Protein 3L39 (pdb70)

Organism: Bacteroides thetaiotaomicron (strain ATCC 29148 / DSM 2079 / JCM 5827 / CCUG 10774 / NCTC 10582 / VPI-5482 / E50) (NCBI:txid226186)

B-factor: mean 14.48, std 9.42, range [3.05, 63.46]

Foldseek 3Di:
DDDDDDDDPLLVLLLVLLVLQLVLLVLLLVLLVDQDLVSLVVSLVVLVVSLVVLVVSLVVSVVCLVVDPDDPADSVLSNLLSVLSSVLSVLSSVLSVLCNVLRAGRDDVLLSVLSVLSNVLSVLSSVLSVCSVPCLVPVVSLLVSLVVLVVSLVVNVVSLVVVLVVLVVPPPPVSNSVSVNVSSVSSSVSSVSSSVSSVSSNVSSVVSD

Radius of gyration: 18.67 Å; Cα contacts (8 Å, |Δi|>4): 256; chains: 1; bounding box: 37×22×71 Å

Sequence (209 aa):
SKFTPKEPKFFPLLKQLSDVLLSASSSVLLVESMEEHDLPTEERADYYKQIKDMEREGDRLTHLIFDEELSTTFIITPFDREDIHDLASSCCMMDDVIDGINSSSAKRIVIYNPRPIISEESGKELSRLIHEEAINIGKAMDELEETFRKNPKPLRRDYCTQLHDIENQQADDDVYELLFITKKLFEEEKDCCIELIKIKEIMHELEKTTDAAEEHHVGKKILKNLIVKYS

Solvent-accessible surface area: 10529 Å² total; per-residue (Å²): 176,98,177,116,110,82,92,34,86,6,32,60,19,0,66,80,0,1,74,14,0,22,42,0,0,61,25,0,42,75,8,3,107,71,59,120,73,102,66,7,46,78,38,54,76,68,0,95,92,32,24,57,62,0,55,132,2,3,90,62,0,38,88,54,8,97,114,21,193,137,30,51,5,45,99,58,7,0,73,60,0,0,35,12,0,11,71,1,0,52,6,0,14,22,0,4,94,50,7,45,108,68,70,5,136,89,9,50,111,27,0,52,41,0,1,97,12,1,52,65,0,0,70,14,0,8,100,0,10,88,29,2,136,72,4,121,95,79,42,113,43,0,110,59,53,7,75,69,0,92,70,6,18,80,91,0,44,78,24,33,87,106,36,33,73,89,17,111,104,117,40,172,73,76,125,19,16,80,51,12,73,46,0,0,71,12,0,25,99,1,0,75,24,0,18,90,0,1,100,13,0,112,66,0,26,90,119,81,136

InterPro domains:
  IPR018445 Putative phosphate transport regulator [PF01865] (11-212)
  IPR038078 PhoU-like domain superfamily [G3DSA:1.20.58.220] (16-215)
  IPR052912 UPF0111 domain-containing protein [PTHR37298] (7-215)

Structure (mmCIF, N/CA/C/O backbone):
data_3L39
#
_entry.id   3L39
#
_cell.length_a   79.587
_cell.length_b   79.587
_cell.length_c   237.385
_cell.angle_alpha   90.000
_cell.angle_beta   90.000
_cell.angle_gamma   120.000
#
_symmetry.space_group_name_H-M   'H 3 2'
#
loop_
_entity.id
_entity.type
_entity.pdbx_description
1 polymer 'Putative PhoU-like phosphate regulatory protein'
2 non-polymer 'PHOSPHATE ION'
3 water water
#
loop_
_atom_site.group_PDB
_atom_site.id
_atom_site.type_symbol
_atom_site.label_atom_id
_atom_site.label_alt_id
_atom_site.label_comp_id
_atom_site.label_asym_id
_atom_site.label_entity_id
_atom_site.label_seq_id
_atom_site.pdbx_PDB_ins_code
_atom_site.Cartn_x
_atom_site.Cartn_y
_atom_site.Cartn_z
_atom_site.occupancy
_atom_site.B_iso_or_equiv
_atom_site.auth_seq_id
_atom_site.auth_comp_id
_atom_site.auth_asym_id
_atom_site.auth_atom_id
_atom_site.pdbx_PDB_model_num
ATOM 1 N N . SER A 1 19 ? -16.822 20.424 -14.146 1.00 46.86 7 SER A N 1
ATOM 2 C CA . SER A 1 19 ? -16.140 19.829 -12.954 1.00 46.88 7 SER A CA 1
ATOM 3 C C . SER A 1 19 ? -14.621 19.992 -13.072 1.00 46.61 7 SER A C 1
ATOM 4 O O . SER A 1 19 ? -14.045 19.732 -14.139 1.00 46.64 7 SER A O 1
ATOM 7 N N . LYS A 1 20 ? -13.989 20.415 -11.970 1.00 46.10 8 LYS A N 1
ATOM 8 C CA . LYS A 1 20 ? -12.545 20.711 -11.929 1.00 45.68 8 LYS A CA 1
ATOM 9 C C . LYS A 1 20 ? -11.831 20.099 -10.712 1.00 45.16 8 LYS A C 1
ATOM 10 O O . LYS A 1 20 ? -12.463 19.515 -9.831 1.00 44.79 8 LYS A O 1
ATOM 12 N N . PHE A 1 21 ? -10.506 20.230 -10.675 1.00 44.79 9 PHE A N 1
ATOM 13 C CA . PHE A 1 21 ? -9.719 19.684 -9.571 1.00 44.39 9 PHE A CA 1
ATOM 14 C C . PHE A 1 21 ? -9.621 20.698 -8.446 1.00 44.64 9 PHE A C 1
ATOM 15 O O . PHE A 1 21 ? -9.194 21.842 -8.658 1.00 44.53 9 PHE A O 1
ATOM 23 N N . THR A 1 22 ? -10.009 20.260 -7.252 1.00 44.83 10 THR A N 1
ATOM 24 C CA . THR A 1 22 ? -9.917 21.092 -6.065 1.00 45.31 10 THR A CA 1
ATOM 25 C C . THR A 1 22 ? -8.936 20.420 -5.075 1.00 45.18 10 THR A C 1
ATOM 26 O O . THR A 1 22 ? -9.195 19.317 -4.587 1.00 45.26 10 THR A O 1
ATOM 30 N N . PRO A 1 23 ? -7.785 21.063 -4.811 1.00 45.19 11 PRO A N 1
ATOM 31 C CA . PRO A 1 23 ? -6.813 20.456 -3.879 1.00 45.31 11 PRO A CA 1
ATOM 32 C C . PRO A 1 23 ? -7.312 20.321 -2.429 1.00 45.31 11 PRO A C 1
ATOM 33 O O . PRO A 1 23 ? -8.104 21.146 -1.959 1.00 45.75 11 PRO A O 1
ATOM 37 N N . LYS A 1 24 ? -6.863 19.271 -1.745 1.00 45.13 12 LYS A N 1
ATOM 38 C CA . LYS A 1 24 ? -7.148 19.083 -0.319 1.00 44.96 12 LYS A CA 1
ATOM 39 C C . LYS A 1 24 ? -6.017 19.789 0.447 1.00 44.54 12 LYS A C 1
ATOM 40 O O . LYS A 1 24 ? -4.834 19.613 0.121 1.00 44.18 12 LYS A O 1
ATOM 42 N N . GLU A 1 25 ? -6.369 20.598 1.443 1.00 43.81 13 GLU A N 1
ATOM 43 C CA . GLU A 1 25 ? -5.354 21.291 2.245 1.00 42.99 13 GLU A CA 1
ATOM 44 C C . GLU A 1 25 ? -5.222 20.625 3.617 1.00 41.89 13 GLU A C 1
ATOM 45 O O . GLU A 1 25 ? -5.697 21.189 4.620 1.00 42.03 13 GLU A O 1
ATOM 47 N N . PRO A 1 26 ? -4.633 19.397 3.669 1.00 40.17 14 PRO A N 1
ATOM 48 C CA . PRO A 1 26 ? -4.398 18.834 4.992 1.00 38.69 14 PRO A CA 1
ATOM 49 C C . PRO A 1 26 ? -3.080 19.466 5.439 1.00 36.44 14 PRO A C 1
ATOM 50 O O . PRO A 1 26 ? -2.032 19.319 4.791 1.00 36.85 14 PRO A O 1
ATOM 54 N N . LYS A 1 27 ? -3.179 20.227 6.505 1.00 33.22 15 LYS A N 1
ATOM 55 C CA . LYS A 1 27 ? -2.061 20.915 7.057 1.00 30.84 15 LYS A CA 1
ATOM 56 C C . LYS A 1 27 ? -1.507 20.012 8.173 1.00 27.09 15 LYS A C 1
ATOM 57 O O . LYS A 1 27 ? -1.752 20.270 9.345 1.00 26.25 15 LYS A O 1
ATOM 61 N N . PHE A 1 28 ? -0.779 18.954 7.812 1.00 22.99 16 PHE A N 1
ATOM 62 C CA . PHE A 1 28 ? -0.222 18.056 8.832 1.00 20.15 16 PHE A CA 1
ATOM 63 C C . PHE A 1 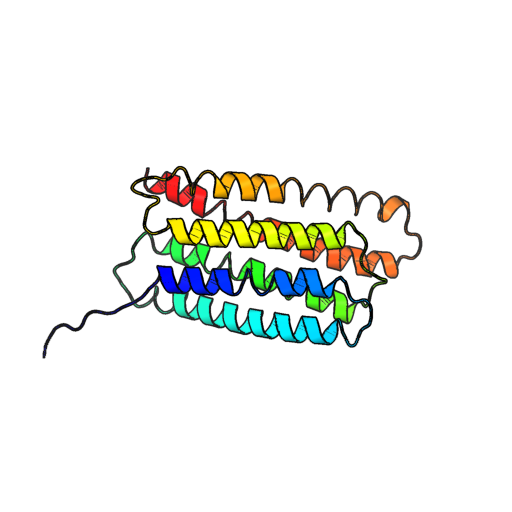28 ? 0.714 18.800 9.782 1.00 18.68 16 PHE A C 1
ATOM 64 O O . PHE A 1 28 ? 0.616 18.609 10.992 1.00 17.04 16 PHE A O 1
ATOM 72 N N . PHE A 1 29 ? 1.563 19.685 9.254 1.00 17.86 17 PHE A N 1
ATOM 73 C CA . PHE A 1 29 ? 2.500 20.438 10.104 1.00 17.85 17 PHE A CA 1
ATOM 74 C C . PHE A 1 29 ? 1.833 21.424 11.065 1.00 16.73 17 PHE A C 1
ATOM 75 O O . PHE A 1 29 ? 2.181 21.454 12.249 1.00 15.19 17 PHE A O 1
ATOM 83 N N . PRO A 1 30 ? 0.881 22.230 10.565 1.00 15.84 18 PRO A N 1
ATOM 84 C CA . PRO A 1 30 ? 0.165 23.073 11.484 1.00 15.30 18 PRO A CA 1
ATOM 85 C C . PRO A 1 30 ? -0.584 22.277 12.560 1.00 13.75 18 PRO A C 1
ATOM 86 O O . PRO A 1 30 ? -0.642 22.722 13.696 1.00 13.18 18 PRO A O 1
ATOM 90 N N . LEU A 1 31 ? -1.184 21.146 12.202 1.00 12.68 19 LEU A N 1
ATOM 91 C CA . LEU A 1 31 ? -1.923 20.348 13.202 1.00 12.07 19 LEU A CA 1
ATOM 92 C C . LEU A 1 31 ? -0.963 19.786 14.264 1.00 10.97 19 LEU A C 1
ATOM 93 O O . LEU A 1 31 ? -1.283 19.798 15.458 1.00 10.41 19 LEU A O 1
ATOM 98 N N . LEU A 1 32 ? 0.199 19.303 13.830 1.00 10.04 20 LEU A N 1
ATOM 99 C CA . LEU A 1 32 ? 1.220 18.804 14.774 1.00 9.72 20 LEU A CA 1
ATOM 100 C C . LEU A 1 32 ? 1.724 19.943 15.659 1.00 9.21 20 LEU A C 1
ATOM 101 O O . LEU A 1 32 ? 1.946 19.763 16.870 1.00 8.14 20 LEU A O 1
ATOM 106 N N . LYS A 1 33 ? 1.863 21.137 15.082 1.00 9.18 21 LYS A N 1
ATOM 107 C CA . LYS A 1 33 ? 2.272 22.286 15.873 1.00 9.93 21 LYS A CA 1
ATOM 108 C C . LYS A 1 33 ? 1.181 22.679 16.893 1.00 9.51 21 LYS A C 1
ATOM 109 O O . LYS A 1 33 ? 1.479 22.950 18.061 1.00 8.05 21 LYS A O 1
ATOM 115 N N . GLN A 1 34 ? -0.078 22.659 16.473 1.00 9.79 22 GLN A N 1
ATOM 116 C CA . GLN A 1 34 ? -1.154 22.979 17.408 1.00 11.06 22 GLN A CA 1
ATOM 117 C C . GLN A 1 34 ? -1.229 21.947 18.541 1.00 8.68 22 GLN A C 1
ATOM 118 O O . GLN A 1 34 ? -1.413 22.298 19.680 1.00 8.28 22 GLN A O 1
ATOM 124 N N . LEU A 1 35 ? -1.073 20.683 18.208 1.00 7.21 23 LEU A N 1
ATOM 125 C CA . LEU A 1 35 ? -1.042 19.615 19.216 1.00 6.89 23 LEU A CA 1
ATOM 126 C C . LEU A 1 35 ? 0.114 19.861 20.216 1.00 7.26 23 LEU A C 1
ATOM 127 O O . LEU A 1 35 ? -0.069 19.753 21.426 1.00 6.54 23 LEU A O 1
ATOM 132 N N . SER A 1 36 ? 1.301 20.198 19.700 1.00 7.97 24 SER A N 1
ATOM 133 C CA . SER A 1 36 ? 2.448 20.558 20.555 1.00 8.87 24 SER A CA 1
ATOM 134 C C . SER A 1 36 ? 2.105 21.753 21.456 1.00 9.17 24 SER A C 1
ATOM 135 O O . SER A 1 36 ? 2.453 21.768 22.644 1.00 9.08 24 SER A O 1
ATOM 138 N N . ASP A 1 37 ? 1.387 22.742 20.921 1.00 9.74 25 ASP A N 1
ATOM 139 C CA . ASP A 1 37 ? 0.984 23.914 21.718 1.00 10.15 25 ASP A CA 1
ATOM 140 C C . ASP A 1 37 ? 0.087 23.517 22.902 1.00 9.64 25 ASP A C 1
ATOM 141 O O . ASP A 1 37 ? 0.206 24.084 23.997 1.00 8.98 25 ASP A O 1
ATOM 146 N N . VAL A 1 38 ? -0.827 22.569 22.657 1.00 8.75 26 VAL A N 1
ATOM 147 C CA . VAL A 1 38 ? -1.719 22.058 23.696 1.00 9.26 26 VAL A CA 1
ATOM 148 C C . VAL A 1 38 ? -0.867 21.359 24.773 1.00 8.21 26 VAL A C 1
ATOM 149 O O . VAL A 1 38 ? -1.033 21.589 25.951 1.00 8.76 26 VAL A O 1
ATOM 153 N N . LEU A 1 39 ? 0.057 20.521 24.341 1.00 7.59 27 LEU A N 1
ATOM 154 C CA A LEU A 1 39 ? 0.972 19.834 25.253 0.50 7.48 27 LEU A CA 1
ATOM 155 C CA B LEU A 1 39 ? 0.949 19.824 25.252 0.50 7.53 27 LEU A CA 1
ATOM 156 C C . LEU A 1 39 ? 1.709 20.825 26.141 1.00 7.39 27 LEU A C 1
ATOM 157 O O . LEU A 1 39 ? 1.777 20.654 27.375 1.00 8.08 27 LEU A O 1
ATOM 166 N N . SER A 1 40 ? 2.280 21.860 25.532 1.00 7.33 28 SER A N 1
ATOM 167 C CA . SER A 1 40 ? 3.015 22.872 26.279 1.00 7.02 28 SER A CA 1
ATOM 168 C C . SER A 1 40 ? 2.097 23.610 27.249 1.00 7.54 28 SER A C 1
ATOM 169 O O . SER A 1 40 ? 2.455 23.835 28.395 1.00 7.02 28 SER A O 1
ATOM 172 N N . ALA A 1 41 ? 0.913 23.982 26.783 1.00 7.30 29 ALA A N 1
ATOM 173 C CA . ALA A 1 41 ? -0.048 24.669 27.663 1.00 7.06 29 ALA A CA 1
ATOM 174 C C . ALA A 1 41 ? -0.393 23.782 28.864 1.00 6.23 29 ALA A C 1
ATOM 175 O O . ALA A 1 41 ? -0.434 24.243 30.008 1.00 5.29 29 ALA A O 1
ATOM 177 N N . SER A 1 42 ? -0.620 22.497 28.606 1.00 6.67 30 SER A N 1
ATOM 178 C CA A SER A 1 42 ? -0.939 21.522 29.663 0.50 6.71 30 SER A CA 1
ATOM 179 C CA B SER A 1 42 ? -0.971 21.578 29.691 0.50 6.94 30 SER A CA 1
ATOM 180 C C . SER A 1 42 ? 0.194 21.428 30.673 1.00 6.73 30 SER A C 1
ATOM 181 O O . SER A 1 42 ? -0.041 21.367 31.873 1.00 5.60 30 SER A O 1
ATOM 186 N N . SER A 1 43 ? 1.436 21.405 30.169 1.00 6.81 31 SER A N 1
ATOM 187 C CA . SER A 1 43 ? 2.606 21.279 31.041 1.00 6.62 31 SER A CA 1
ATOM 188 C C . SER A 1 43 ? 2.732 22.506 31.950 1.00 6.52 31 SER A C 1
ATOM 189 O O . SER A 1 43 ? 3.096 22.382 33.107 1.00 6.20 31 SER A O 1
ATOM 192 N N . VAL A 1 44 ? 2.419 23.686 31.422 1.00 6.06 32 VAL A N 1
ATOM 193 C CA . VAL A 1 44 ? 2.457 24.915 32.226 1.00 6.09 32 VAL A CA 1
ATOM 194 C C . VAL A 1 44 ? 1.457 24.829 33.365 1.00 6.22 32 VAL A C 1
ATOM 195 O O . VAL A 1 44 ? 1.781 25.145 34.508 1.00 5.47 32 VAL A O 1
ATOM 199 N N . LEU A 1 45 ? 0.252 24.372 33.059 1.00 6.01 33 LEU A N 1
ATOM 200 C CA . LEU A 1 45 ? -0.773 24.202 34.082 1.00 6.34 33 LEU A CA 1
ATOM 201 C C . LEU A 1 45 ? -0.377 23.203 35.166 1.00 6.34 33 LEU A C 1
ATOM 202 O O . LEU A 1 45 ? -0.663 23.432 36.347 1.00 6.90 33 LEU A O 1
ATOM 207 N N . LEU A 1 46 ? 0.286 22.113 34.790 1.00 5.04 34 LEU A N 1
ATOM 208 C CA . LEU A 1 46 ? 0.715 21.116 35.778 1.00 5.94 34 LEU A CA 1
ATOM 209 C C . LEU A 1 46 ? 1.752 21.716 36.712 1.00 5.57 34 LEU A C 1
ATOM 210 O O . LEU A 1 46 ? 1.657 21.562 37.905 1.00 6.42 34 LEU A O 1
ATOM 215 N N . VAL A 1 47 ? 2.743 22.407 36.172 1.00 5.79 35 VAL A N 1
ATOM 216 C CA . VAL A 1 47 ? 3.758 23.065 37.015 1.00 5.34 35 VAL A CA 1
ATOM 217 C C . VAL A 1 47 ? 3.081 24.023 38.025 1.00 6.73 35 VAL A C 1
ATOM 218 O O . VAL A 1 47 ? 3.370 23.973 39.239 1.00 6.24 35 VAL A O 1
ATOM 222 N N . GLU A 1 48 ? 2.171 24.866 37.522 1.00 6.83 36 GLU A N 1
ATOM 223 C CA . GLU A 1 48 ? 1.464 25.832 38.365 1.00 8.29 36 GLU A CA 1
ATOM 224 C C . GLU A 1 48 ? 0.619 25.126 39.422 1.00 7.88 36 GLU A C 1
ATOM 225 O O . GLU A 1 48 ? 0.593 25.539 40.581 1.00 7.29 36 GLU A O 1
ATOM 231 N N . SER A 1 49 ? -0.051 24.041 39.027 1.00 6.84 37 SER A N 1
ATOM 232 C CA . SER A 1 49 ? -0.952 23.344 39.928 1.00 7.63 37 SER A CA 1
ATOM 233 C C . SER A 1 49 ? -0.258 22.877 41.198 1.00 7.90 37 SER A C 1
ATOM 234 O O . SER A 1 49 ? -0.847 22.917 42.292 1.00 7.41 37 SER A O 1
ATOM 237 N N . MET A 1 50 ? 0.996 22.454 41.056 1.00 9.36 38 MET A N 1
ATOM 238 C CA . MET A 1 50 ? 1.741 21.881 42.185 1.00 11.21 38 MET A CA 1
ATOM 239 C C . MET A 1 50 ? 2.154 22.909 43.207 1.00 13.22 38 MET A C 1
ATOM 240 O O . MET A 1 50 ? 2.557 22.543 44.304 1.00 13.16 38 MET A O 1
ATOM 245 N N . GLU A 1 51 ? 1.994 24.190 42.863 1.00 14.32 39 GLU A N 1
ATOM 246 C CA A GLU A 1 51 ? 2.278 25.261 43.807 0.50 15.24 39 GLU A CA 1
ATOM 247 C CA B GLU A 1 51 ? 2.273 25.286 43.778 0.50 15.44 39 GLU A CA 1
ATOM 248 C C . GLU A 1 51 ? 1.060 25.509 44.704 1.00 15.56 39 GLU A C 1
ATOM 249 O O . GLU A 1 51 ? 1.116 26.319 45.611 1.00 15.99 39 GLU A O 1
ATOM 260 N N . HIS A 1 52 ? -0.032 24.772 44.472 1.00 15.35 40 HIS A N 1
ATOM 261 C CA . HIS A 1 52 ? -1.278 24.888 45.273 1.00 15.60 40 HIS A CA 1
ATOM 262 C C . HIS A 1 52 ? -1.590 23.572 45.946 1.00 15.39 40 HIS A C 1
ATOM 263 O O . HIS A 1 52 ? -1.587 22.514 45.298 1.00 14.97 40 HIS A O 1
ATOM 270 N N . ASP A 1 53 ? -1.922 23.638 47.227 1.00 15.04 41 ASP A N 1
ATOM 271 C CA . ASP A 1 53 ? -2.079 22.445 48.032 1.00 15.92 41 ASP A CA 1
ATOM 272 C C . ASP A 1 53 ? -3.487 22.036 48.394 1.00 15.58 41 ASP A C 1
ATOM 273 O O . ASP A 1 53 ? -3.687 20.924 48.847 1.00 16.09 41 ASP A O 1
ATOM 278 N N . LEU A 1 54 ? -4.454 22.910 48.207 1.00 15.56 42 LEU A N 1
ATOM 279 C CA . LEU A 1 54 ? -5.791 22.589 48.651 1.00 15.80 42 LEU A CA 1
ATOM 280 C C . LEU A 1 54 ? -6.618 21.992 47.525 1.00 13.74 42 LEU A C 1
ATOM 281 O O . LEU A 1 54 ? -6.434 22.346 46.357 1.00 11.96 42 LEU A O 1
ATOM 286 N N . PRO A 1 55 ? -7.547 21.109 47.903 1.00 12.45 43 PRO A N 1
ATOM 287 C CA . PRO A 1 55 ? -8.388 20.363 46.988 1.00 12.31 43 PRO A CA 1
ATOM 288 C C . PRO A 1 55 ? -9.127 21.202 45.941 1.00 11.44 43 PRO A C 1
ATOM 289 O O . PRO A 1 55 ? -9.164 20.829 44.766 1.00 10.70 43 PRO A O 1
ATOM 293 N N . THR A 1 56 ? -9.664 22.347 46.346 1.00 10.83 44 THR A N 1
ATOM 294 C CA . THR A 1 56 ? -10.444 23.196 45.411 1.00 10.95 44 THR A CA 1
ATOM 295 C C . THR A 1 56 ? -9.559 23.712 44.282 1.00 9.49 44 THR A C 1
ATOM 296 O O . THR A 1 56 ? -9.939 23.664 43.116 1.00 7.35 44 THR A O 1
ATOM 300 N N . GLU A 1 57 ? -8.363 24.169 44.643 1.00 9.43 45 GLU A N 1
ATOM 301 C CA A GLU A 1 57 ? -7.424 24.674 43.644 0.50 10.07 45 GLU A CA 1
ATOM 302 C CA B GLU A 1 57 ? -7.377 24.664 43.680 0.50 10.36 45 GLU A CA 1
ATOM 303 C C . GLU A 1 57 ? -6.900 23.530 42.765 1.00 9.61 45 GLU A C 1
ATOM 304 O O . GLU A 1 57 ? -6.813 23.675 41.544 1.00 9.77 45 GLU A O 1
ATOM 315 N N . ARG A 1 58 ? -6.594 22.388 43.373 1.00 8.55 46 ARG A N 1
ATOM 316 C CA . ARG A 1 58 ? -6.148 21.222 42.621 1.00 7.22 46 ARG A CA 1
ATOM 317 C C . ARG A 1 58 ? -7.228 20.758 41.646 1.00 6.97 46 ARG A C 1
ATOM 318 O O . ARG A 1 58 ? -6.889 20.378 40.532 1.00 6.29 46 ARG A O 1
ATOM 326 N N . ALA A 1 59 ? -8.513 20.821 42.052 1.00 6.52 47 ALA A N 1
ATOM 327 C CA . ALA A 1 59 ? -9.638 20.435 41.174 1.00 6.46 47 ALA A CA 1
ATOM 328 C C . ALA A 1 59 ? -9.747 21.389 39.992 1.00 6.54 47 ALA A C 1
ATOM 329 O O . ALA A 1 59 ? -10.022 20.963 38.862 1.00 6.52 47 ALA A O 1
ATOM 331 N N . ASP A 1 60 ? -9.549 22.683 40.249 1.00 6.16 48 ASP A N 1
ATOM 332 C CA . ASP A 1 60 ? -9.570 23.694 39.205 1.00 7.62 48 ASP A CA 1
ATOM 333 C C . ASP A 1 60 ? -8.498 23.425 38.152 1.00 7.69 48 ASP A C 1
ATOM 334 O O . ASP A 1 60 ? -8.789 23.486 36.956 1.00 6.95 48 ASP A O 1
ATOM 339 N N . TYR A 1 61 ? -7.260 23.162 38.592 1.00 7.42 49 TYR A N 1
ATOM 340 C CA . TYR A 1 61 ? -6.176 22.859 37.653 1.00 7.58 49 TYR A CA 1
ATOM 341 C C . TYR A 1 61 ? -6.462 21.592 36.869 1.00 6.81 49 TYR A C 1
ATOM 342 O O . TYR A 1 61 ? -6.244 21.542 35.667 1.00 5.20 49 TYR A O 1
ATOM 351 N N . TYR A 1 62 ? -7.002 20.592 37.539 1.00 6.43 50 TYR A N 1
ATOM 352 C CA . TYR A 1 62 ? -7.344 19.347 36.862 1.00 7.34 50 TYR A CA 1
ATOM 353 C C . TYR A 1 62 ? -8.384 19.586 35.781 1.00 7.97 50 TYR A C 1
ATOM 354 O O . TYR A 1 62 ? -8.249 19.059 34.676 1.00 8.29 50 TYR A O 1
ATOM 363 N N . LYS A 1 63 ? -9.417 20.366 36.096 1.00 8.51 51 LYS A N 1
ATOM 364 C CA . LYS A 1 63 ? -10.435 20.710 35.107 1.00 9.10 51 LYS A CA 1
ATOM 365 C C . LYS A 1 63 ? -9.832 21.478 33.895 1.00 8.34 51 LYS A C 1
ATOM 366 O O . LYS A 1 63 ? -10.207 21.225 32.746 1.00 8.20 51 LYS A O 1
ATOM 369 N N . GLN A 1 64 ? -8.932 22.416 34.152 1.00 7.18 52 GLN A N 1
ATOM 370 C CA . GLN A 1 64 ? -8.265 23.123 33.074 1.00 8.21 52 GLN A CA 1
ATOM 371 C C . GLN A 1 64 ? -7.402 22.179 32.220 1.00 7.41 52 GLN A C 1
ATOM 372 O O . GLN A 1 64 ? -7.402 22.263 31.012 1.00 7.53 52 GLN A O 1
ATOM 378 N N . ILE A 1 65 ? -6.663 21.294 32.864 1.00 6.92 53 ILE A N 1
ATOM 379 C CA . ILE A 1 65 ? -5.838 20.307 32.147 1.00 6.72 53 ILE A CA 1
ATOM 380 C C . ILE A 1 65 ? -6.704 19.352 31.360 1.00 7.72 53 ILE A C 1
ATOM 381 O O . ILE A 1 65 ? -6.367 18.977 30.232 1.00 7.55 53 ILE A O 1
ATOM 386 N N . LYS A 1 66 ? -7.841 18.968 31.931 1.00 8.99 54 LYS A N 1
ATOM 387 C CA . LYS A 1 66 ? -8.762 18.066 31.240 1.00 10.83 54 LYS A CA 1
ATOM 388 C C . LYS A 1 66 ? -9.282 18.706 29.970 1.00 10.81 54 LYS A C 1
ATOM 389 O O . LYS A 1 66 ? -9.465 18.002 28.951 1.00 9.81 54 LYS A O 1
ATOM 395 N N . ASP A 1 67 ? -9.510 20.023 30.003 1.00 11.34 55 ASP A N 1
ATOM 396 C CA . ASP A 1 67 ? -9.932 20.747 28.783 1.00 12.46 55 ASP A CA 1
ATOM 397 C C . ASP A 1 67 ? -8.827 20.673 27.731 1.00 12.51 55 ASP A C 1
ATOM 398 O O . ASP A 1 67 ? -9.113 20.596 26.552 1.00 12.16 55 ASP A O 1
ATOM 403 N N . MET A 1 68 ? -7.573 20.748 28.159 1.00 13.20 56 MET A N 1
ATOM 404 C CA . MET A 1 68 ? -6.444 20.615 27.223 1.00 14.50 56 MET A CA 1
ATOM 405 C C . MET A 1 68 ? -6.380 19.181 26.686 1.00 13.32 56 MET A C 1
ATOM 406 O O . MET A 1 68 ? -6.168 18.976 25.506 1.00 12.52 56 MET A O 1
ATOM 411 N N . GLU A 1 69 ? -6.608 18.201 27.555 1.00 13.61 57 GLU A N 1
ATOM 412 C CA . GLU A 1 69 ? -6.639 16.786 27.170 1.00 14.10 57 GLU A CA 1
ATOM 413 C C . GLU A 1 69 ? -7.708 16.521 26.086 1.00 13.18 57 GLU A C 1
ATOM 414 O O . GLU A 1 69 ? -7.432 15.822 25.090 1.00 11.06 57 GLU A O 1
ATOM 420 N N . ARG A 1 70 ? -8.908 17.091 26.265 1.00 11.83 58 ARG A N 1
ATOM 421 C CA . ARG A 1 70 ? -9.981 16.940 25.271 1.00 11.79 58 ARG A CA 1
ATOM 422 C C . ARG A 1 70 ? -9.565 17.576 23.951 1.00 10.80 58 ARG A C 1
ATOM 423 O O . ARG A 1 70 ? -9.771 16.983 22.904 1.00 9.82 58 ARG A O 1
ATOM 425 N N . GLU A 1 71 ? -8.943 18.753 24.001 1.00 11.31 59 GLU A N 1
ATOM 426 C CA . GLU A 1 71 ? -8.488 19.434 22.765 1.00 12.30 59 GLU A CA 1
ATOM 427 C C . GLU A 1 71 ? -7.352 18.642 22.087 1.00 11.85 59 GLU A C 1
ATOM 428 O O . GLU A 1 71 ? -7.377 18.449 20.856 1.00 11.17 59 GLU A O 1
ATOM 434 N N . GLY A 1 72 ? -6.414 18.107 22.876 1.00 11.16 60 GLY A N 1
ATOM 435 C CA . GLY A 1 72 ? -5.333 17.268 22.336 1.00 11.13 60 GLY A CA 1
ATOM 436 C C . GLY A 1 72 ? -5.856 16.006 21.659 1.00 12.20 60 GLY A C 1
ATOM 437 O O . GLY A 1 72 ? -5.403 15.622 20.560 1.00 11.18 60 GLY A O 1
ATOM 438 N N . ASP A 1 73 ? -6.821 15.358 22.304 1.00 12.62 61 ASP A N 1
ATOM 439 C CA . ASP A 1 73 ? -7.445 14.163 21.767 1.00 13.92 61 ASP A CA 1
ATOM 440 C C . ASP A 1 73 ? -8.179 14.481 20.445 1.00 12.84 61 ASP A C 1
ATOM 441 O O . ASP A 1 73 ? -8.083 13.719 19.486 1.00 12.36 61 ASP A O 1
ATOM 446 N N . ARG A 1 74 ? -8.890 15.607 20.410 1.00 11.97 62 ARG A N 1
ATOM 447 C CA . ARG A 1 74 ? -9.588 16.061 19.207 1.00 12.96 62 ARG A CA 1
ATOM 448 C C . ARG A 1 74 ? -8.604 16.227 18.047 1.00 11.07 62 ARG A C 1
ATOM 449 O O . ARG A 1 74 ? -8.826 15.700 16.953 1.00 10.08 62 ARG A O 1
ATOM 457 N N . LEU A 1 75 ? -7.535 16.980 18.299 1.00 9.62 63 LEU A N 1
ATOM 458 C CA . LEU A 1 75 ? -6.507 17.263 17.300 1.00 9.57 63 LEU A CA 1
ATOM 459 C C . LEU A 1 75 ? -5.832 16.003 16.833 1.00 8.67 63 LEU A C 1
ATOM 460 O O . LEU A 1 75 ? -5.529 15.851 15.644 1.00 8.75 63 LEU A O 1
ATOM 465 N N . THR A 1 76 ? -5.578 15.091 17.760 1.00 7.53 64 THR A N 1
ATOM 466 C CA . THR A 1 76 ? -4.911 13.836 17.415 1.00 7.55 64 THR A CA 1
ATOM 467 C C . THR A 1 76 ? -5.795 13.053 16.454 1.00 7.53 64 THR A C 1
ATOM 468 O O . THR A 1 76 ? -5.328 12.553 15.427 1.00 6.51 64 THR A O 1
ATOM 472 N N . HIS A 1 77 ? -7.085 12.992 16.768 1.00 8.68 65 HIS A N 1
ATOM 473 C CA . HIS A 1 77 ? -8.023 12.257 15.929 1.00 9.88 65 HIS A CA 1
ATOM 474 C C . HIS A 1 77 ? -8.251 12.914 14.582 1.00 10.07 65 HIS A C 1
ATOM 475 O O . HIS A 1 77 ? -8.468 12.216 13.599 1.00 9.88 65 HIS A O 1
ATOM 482 N N . LEU A 1 78 ? -8.165 14.241 14.543 1.00 10.81 66 LEU A N 1
ATOM 483 C CA . LEU A 1 78 ? -8.225 14.974 13.284 1.00 11.19 66 LEU A CA 1
ATOM 484 C C . LEU A 1 78 ? -7.007 14.570 12.408 1.00 10.57 66 LEU A C 1
ATOM 485 O O . LEU A 1 78 ? -7.161 14.319 11.208 1.00 9.96 66 LEU A O 1
ATOM 490 N N . ILE A 1 79 ? -5.806 14.502 13.001 1.00 9.27 67 ILE A N 1
ATOM 491 C CA . ILE A 1 79 ? -4.641 14.090 12.249 1.00 8.95 67 ILE A CA 1
ATOM 492 C C . ILE A 1 79 ? -4.846 12.693 11.691 1.00 9.00 67 ILE A C 1
ATOM 493 O O . ILE A 1 79 ? -4.606 12.453 10.494 1.00 8.97 67 ILE A O 1
ATOM 498 N N . PHE A 1 80 ? -5.297 11.768 12.539 1.00 8.87 68 PHE A N 1
ATOM 499 C CA . PHE A 1 80 ? -5.506 10.392 12.091 1.00 9.88 68 PHE A CA 1
ATOM 500 C C . PHE A 1 80 ? -6.523 10.333 10.944 1.00 10.46 68 PHE A C 1
ATOM 501 O O . PHE A 1 80 ? -6.347 9.539 10.022 1.00 11.27 68 PHE A O 1
ATOM 509 N N . ASP A 1 81 ? -7.575 11.136 11.042 1.00 10.97 69 ASP A N 1
ATOM 510 C CA . ASP A 1 81 ? -8.664 11.152 10.044 1.00 12.38 69 ASP A CA 1
ATOM 511 C C . ASP A 1 81 ? -8.195 11.744 8.735 1.00 13.48 69 ASP A C 1
ATOM 512 O O . ASP A 1 81 ? -8.663 11.318 7.677 1.00 14.53 69 ASP A O 1
ATOM 517 N N . GLU A 1 82 ? -7.316 12.747 8.803 1.00 14.51 70 GLU A N 1
ATOM 518 C CA A GLU A 1 82 ? -6.727 13.353 7.599 0.50 14.79 70 GLU A CA 1
ATOM 519 C CA B GLU A 1 82 ? -6.744 13.323 7.589 0.50 14.91 70 GLU A CA 1
ATOM 520 C C . GLU A 1 82 ? -5.763 12.352 6.973 1.00 15.00 70 GLU A C 1
ATOM 521 O O . GLU A 1 82 ? -5.686 12.238 5.749 1.00 15.86 70 GLU A O 1
ATOM 532 N N . LEU A 1 83 ? -5.018 11.636 7.803 1.00 14.96 71 LEU A N 1
ATOM 533 C CA . LEU A 1 83 ? -4.121 10.604 7.293 1.00 15.88 7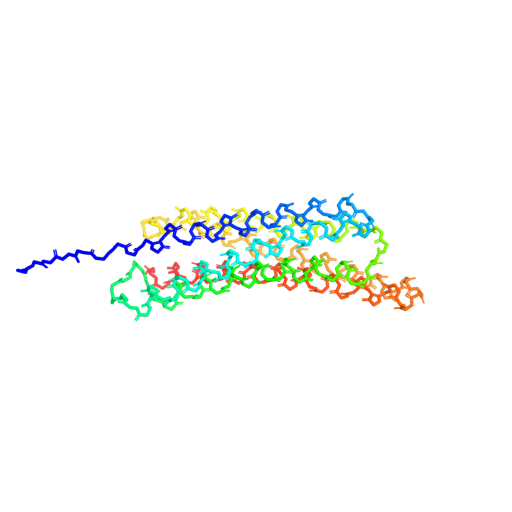1 LEU A CA 1
ATOM 534 C C . LEU A 1 83 ? -4.889 9.507 6.542 1.00 17.89 71 LEU A C 1
ATOM 535 O O . LEU A 1 83 ? -4.476 9.076 5.442 1.00 18.75 71 LEU A O 1
ATOM 540 N N . SER A 1 84 ? -5.993 9.045 7.130 1.00 19.08 72 SER A N 1
ATOM 541 C CA . SER A 1 84 ? -6.788 7.939 6.542 1.00 20.04 72 SER A CA 1
ATOM 542 C C . SER A 1 84 ? -7.457 8.303 5.225 1.00 20.73 72 SER A C 1
ATOM 543 O O . SER A 1 84 ? -7.850 7.398 4.462 1.00 21.50 72 SER A O 1
ATOM 546 N N . THR A 1 85 ? -7.596 9.594 4.946 1.00 20.65 73 THR A N 1
ATOM 547 C CA . THR A 1 85 ? -8.275 10.034 3.735 1.00 21.43 73 THR A CA 1
ATOM 548 C C . THR A 1 85 ? -7.364 10.748 2.687 1.00 21.69 73 THR A C 1
ATOM 549 O O . THR A 1 85 ? -7.836 11.125 1.616 1.00 22.44 73 THR A O 1
ATOM 553 N N . THR A 1 86 ? -6.086 10.941 2.997 1.00 21.01 74 THR A N 1
ATOM 554 C CA . THR A 1 86 ? -5.158 11.672 2.125 1.00 21.10 74 THR A CA 1
ATOM 555 C C . THR A 1 86 ? -4.086 10.705 1.657 1.00 20.58 74 THR A C 1
ATOM 556 O O . THR A 1 86 ? -3.493 10.027 2.473 1.00 20.27 74 THR A O 1
ATOM 560 N N . PHE A 1 87 ? -3.843 10.627 0.357 1.00 21.00 75 PHE A N 1
ATOM 561 C CA . PHE A 1 87 ? -2.867 9.649 -0.188 1.00 21.89 75 PHE A CA 1
ATOM 562 C C . PHE A 1 87 ? -1.437 10.205 -0.112 1.00 21.42 75 PHE A C 1
ATOM 563 O O . PHE A 1 87 ? -0.502 9.434 0.088 1.00 21.77 75 PHE A O 1
ATOM 571 N N . ILE A 1 88 ? -1.291 11.531 -0.281 1.00 20.52 76 ILE A N 1
ATOM 572 C CA A ILE A 1 88 ? 0.004 12.212 -0.245 0.50 20.27 76 ILE A CA 1
ATOM 573 C CA B ILE A 1 88 ? 0.014 12.190 -0.240 0.50 20.16 76 ILE A CA 1
ATOM 574 C C . ILE A 1 88 ? 0.259 12.843 1.128 1.00 19.70 76 ILE A C 1
ATOM 575 O O . ILE A 1 88 ? -0.578 13.591 1.645 1.00 19.67 76 ILE A O 1
ATOM 584 N N . THR A 1 89 ? 1.410 12.538 1.715 1.00 19.01 77 THR A N 1
ATOM 585 C CA . THR A 1 89 ? 1.818 13.070 3.030 1.00 18.56 77 THR A CA 1
ATOM 586 C C . THR A 1 89 ? 3.255 13.599 2.895 1.00 18.50 77 THR A C 1
ATOM 587 O O . THR A 1 89 ? 3.983 13.109 2.050 1.00 18.17 77 THR A O 1
ATOM 591 N N . PRO A 1 90 ? 3.659 14.598 3.714 1.00 18.57 78 PRO A N 1
ATOM 592 C CA . PRO A 1 90 ? 5.026 15.207 3.640 1.00 18.41 78 PRO A CA 1
ATOM 593 C C . PRO A 1 90 ? 6.165 14.253 4.010 1.00 18.07 78 PRO A C 1
ATOM 594 O O . PRO A 1 90 ? 7.280 14.421 3.542 1.00 18.78 78 PRO A O 1
ATOM 598 N N . PHE A 1 91 ? 5.901 13.306 4.897 1.00 17.34 79 PHE A N 1
ATOM 599 C CA . PHE A 1 91 ? 6.831 12.211 5.167 1.00 16.56 79 PHE A CA 1
ATOM 600 C C . PHE A 1 91 ? 5.943 11.011 5.487 1.00 16.38 79 PHE A C 1
ATOM 601 O O . PHE A 1 91 ? 4.717 11.146 5.491 1.00 15.41 79 PHE A O 1
ATOM 609 N N . ASP A 1 92 ? 6.540 9.856 5.723 1.00 16.62 80 ASP A N 1
ATOM 610 C CA . ASP A 1 92 ? 5.764 8.618 5.868 1.00 17.00 80 ASP A CA 1
ATOM 611 C C . ASP A 1 92 ? 4.617 8.721 6.894 1.00 17.02 80 ASP A C 1
ATOM 612 O O . ASP A 1 92 ? 4.781 9.268 8.004 1.00 15.89 80 ASP A O 1
ATOM 617 N N . ARG A 1 93 ? 3.455 8.193 6.502 1.00 16.99 81 ARG A N 1
ATOM 618 C CA . ARG A 1 93 ? 2.255 8.283 7.317 1.00 16.93 81 ARG A CA 1
ATOM 619 C C . ARG A 1 93 ? 2.386 7.646 8.706 1.00 16.22 81 ARG A C 1
ATOM 620 O O . ARG A 1 93 ? 1.773 8.137 9.660 1.00 14.56 81 ARG A O 1
ATOM 628 N N . GLU A 1 94 ? 3.179 6.579 8.828 1.00 15.70 82 GLU A N 1
ATOM 629 C CA . GLU A 1 94 ? 3.330 5.905 10.119 1.00 15.65 82 GLU A CA 1
ATOM 630 C C . GLU A 1 94 ? 3.971 6.852 11.124 1.00 15.27 82 GLU A C 1
ATOM 631 O O . GLU A 1 94 ? 3.546 6.910 12.282 1.00 14.13 82 GLU A O 1
ATOM 633 N N . ASP A 1 95 ? 4.971 7.601 10.666 1.00 15.05 83 ASP A N 1
ATOM 634 C CA . ASP A 1 95 ? 5.647 8.568 11.520 1.00 15.17 83 ASP A CA 1
ATOM 635 C C . ASP A 1 95 ? 4.747 9.724 11.927 1.00 13.82 83 ASP A C 1
ATOM 636 O O . ASP A 1 95 ? 4.796 10.135 13.069 1.00 13.40 83 ASP A O 1
ATOM 641 N N . ILE A 1 96 ? 3.920 10.223 11.018 1.00 12.70 84 ILE A N 1
ATOM 642 C CA . ILE A 1 96 ? 2.954 11.278 11.357 1.00 12.29 84 ILE A CA 1
ATOM 643 C C . ILE A 1 96 ? 1.973 10.729 12.411 1.00 12.16 84 ILE A C 1
ATOM 644 O O . ILE A 1 96 ? 1.707 11.379 13.432 1.00 12.03 84 ILE A O 1
ATOM 649 N N . HIS A 1 97 ? 1.443 9.534 12.159 1.00 11.80 85 HIS A N 1
ATOM 650 C CA . HIS A 1 97 ? 0.515 8.892 13.073 1.00 12.65 85 HIS A CA 1
ATOM 651 C C . HIS A 1 97 ? 1.154 8.735 14.463 1.00 12.42 85 HIS A C 1
ATOM 652 O O . HIS A 1 97 ? 0.569 9.128 15.498 1.00 11.33 85 HIS A O 1
ATOM 659 N N . ASP A 1 98 ? 2.363 8.204 14.479 1.00 12.80 86 ASP A N 1
ATOM 660 C CA . ASP A 1 98 ? 3.090 7.985 15.716 1.00 14.25 86 ASP A CA 1
ATOM 661 C C . ASP A 1 98 ? 3.475 9.239 16.466 1.00 12.78 86 ASP A C 1
ATOM 662 O O . ASP A 1 98 ? 3.458 9.223 17.691 1.00 12.60 86 ASP A O 1
ATOM 667 N N . LEU A 1 99 ? 3.843 10.309 15.761 1.00 11.71 87 LEU A N 1
ATOM 668 C CA . LEU A 1 99 ? 4.125 11.577 16.423 1.00 11.21 87 LEU A CA 1
ATOM 669 C C . LEU A 1 99 ? 2.882 12.089 17.143 1.00 10.18 87 LEU A C 1
ATOM 670 O O . LEU A 1 99 ? 2.959 12.540 18.273 1.00 9.24 87 LEU A O 1
ATOM 675 N N . ALA A 1 100 ? 1.750 12.041 16.445 1.00 9.63 88 ALA A N 1
ATOM 676 C CA . ALA A 1 100 ? 0.481 12.510 16.981 1.00 9.18 88 ALA A CA 1
ATOM 677 C C . ALA A 1 100 ? 0.070 11.680 18.200 1.00 9.23 88 ALA A C 1
ATOM 678 O O . ALA A 1 100 ? -0.262 12.225 19.256 1.00 8.38 88 ALA A O 1
ATOM 680 N N . SER A 1 101 ? 0.113 10.351 18.054 1.00 9.70 89 SER A N 1
ATOM 681 C CA A SER A 1 101 ? -0.282 9.450 19.131 0.50 9.80 89 SER A CA 1
ATOM 682 C CA B SER A 1 101 ? -0.303 9.464 19.140 0.50 10.09 89 SER A CA 1
ATOM 683 C C . SER A 1 101 ? 0.615 9.596 20.361 1.00 10.06 89 SER A C 1
ATOM 684 O O . SER A 1 101 ? 0.137 9.631 21.491 1.00 10.25 89 SER A O 1
ATOM 689 N N . CYS A 1 102 ? 1.926 9.686 20.144 1.00 10.41 90 CYS A N 1
ATOM 690 C CA A CYS A 1 102 ? 2.849 9.818 21.261 0.50 10.16 90 CYS A CA 1
ATOM 691 C CA B CYS A 1 102 ? 2.870 9.831 21.251 0.50 10.54 90 CYS A CA 1
ATOM 692 C C . CYS A 1 102 ? 2.729 11.187 21.946 1.00 9.90 90 CYS A C 1
ATOM 693 O O . CYS A 1 102 ? 2.797 11.265 23.180 1.00 9.57 90 CYS A O 1
ATOM 698 N N . MET A 1 103 ? 2.525 12.272 21.184 1.00 9.42 91 MET A N 1
ATOM 699 C CA A MET A 1 103 ? 2.321 13.586 21.800 0.33 9.46 91 MET A CA 1
ATOM 700 C CA B MET A 1 103 ? 2.303 13.589 21.826 0.67 9.83 91 MET A CA 1
ATOM 701 C C . MET A 1 103 ? 1.032 13.560 22.627 1.00 9.69 91 MET A C 1
ATOM 702 O O . MET A 1 103 ? 0.975 14.108 23.727 1.00 10.07 91 MET A O 1
ATOM 711 N N . ASP A 1 104 ? -0.001 12.888 22.104 1.00 9.97 92 ASP A N 1
ATOM 712 C CA . ASP A 1 104 ? -1.247 12.792 22.828 1.00 9.94 92 ASP A CA 1
ATOM 713 C C . ASP A 1 104 ? -1.074 11.973 24.120 1.00 9.96 92 ASP A C 1
ATOM 714 O O . ASP A 1 104 ? -1.733 12.258 25.124 1.00 9.49 92 ASP A O 1
ATOM 719 N N . ASP A 1 105 ? -0.215 10.956 24.091 1.00 9.33 93 ASP A N 1
ATOM 720 C CA . ASP A 1 105 ? 0.083 10.148 25.286 1.00 9.41 93 ASP A CA 1
ATOM 721 C C . ASP A 1 105 ? 0.719 11.006 26.390 1.00 8.24 93 ASP A C 1
ATOM 722 O O . ASP A 1 105 ? 0.450 10.796 27.562 1.00 6.71 93 ASP A O 1
ATOM 727 N N . VAL A 1 106 ? 1.578 11.960 26.024 1.00 6.90 94 VAL A N 1
ATOM 728 C CA . VAL A 1 106 ? 2.162 12.851 27.012 1.00 5.74 94 VAL A CA 1
ATOM 729 C C . VAL A 1 106 ? 1.050 13.703 27.649 1.00 5.63 94 VAL A C 1
ATOM 730 O O . VAL A 1 106 ? 0.996 13.860 28.857 1.00 3.98 94 VAL A O 1
ATOM 734 N N . ILE A 1 107 ? 0.184 14.274 26.820 1.00 6.33 95 ILE A N 1
ATOM 735 C CA . ILE A 1 107 ? -0.918 15.087 27.318 1.00 7.42 95 ILE A CA 1
ATOM 736 C C . ILE A 1 107 ? -1.785 14.258 28.259 1.00 7.54 95 ILE A C 1
ATOM 737 O O . ILE A 1 107 ? -2.246 14.738 29.29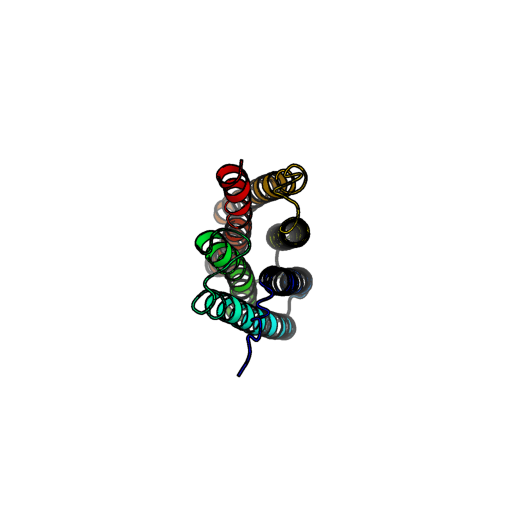6 1.00 7.54 95 ILE A O 1
ATOM 742 N N . ASP A 1 108 ? -2.042 13.016 27.882 1.00 7.70 96 ASP A N 1
ATOM 743 C CA . ASP A 1 108 ? -2.854 12.158 28.735 1.00 8.75 96 ASP A CA 1
ATOM 744 C C . ASP A 1 108 ? -2.165 11.848 30.078 1.00 7.05 96 ASP A C 1
ATOM 745 O O . ASP A 1 108 ? -2.826 11.650 31.102 1.00 6.00 96 ASP A O 1
ATOM 750 N N . GLY A 1 109 ? -0.837 11.760 30.060 1.00 6.37 97 GLY A N 1
ATOM 751 C CA . GLY A 1 109 ? -0.058 11.505 31.275 1.00 5.41 97 GLY A CA 1
ATOM 752 C C . GLY A 1 109 ? -0.106 12.693 32.206 1.00 5.32 97 GLY A C 1
ATOM 753 O O . GLY A 1 109 ? -0.140 12.543 33.441 1.00 5.14 97 GLY A O 1
ATOM 754 N N . ILE A 1 110 ? -0.072 13.893 31.620 1.00 4.24 98 ILE A N 1
ATOM 755 C CA . ILE A 1 110 ? -0.204 15.106 32.400 1.00 4.59 98 ILE A CA 1
ATOM 756 C C . ILE A 1 110 ? -1.594 15.145 33.040 1.00 4.93 98 ILE A C 1
ATOM 757 O O . ILE A 1 110 ? -1.738 15.460 34.222 1.00 5.63 98 ILE A O 1
ATOM 762 N N . ASN A 1 111 ? -2.617 14.805 32.251 1.00 5.41 99 ASN A N 1
ATOM 763 C CA . ASN A 1 111 ? -3.985 14.771 32.771 1.00 5.29 99 ASN A CA 1
ATOM 764 C C . ASN A 1 111 ? -4.162 13.735 33.915 1.00 4.68 99 ASN A C 1
ATOM 765 O O . ASN A 1 111 ? -4.822 14.009 34.942 1.00 4.50 99 ASN A O 1
ATOM 770 N N . SER A 1 112 ? -3.569 12.554 33.733 1.00 4.74 100 SER A N 1
ATOM 771 C CA A SER A 1 112 ? -3.626 11.480 34.727 0.67 4.87 100 SER A CA 1
ATOM 772 C CA B SER A 1 112 ? -3.623 11.473 34.731 0.33 5.06 100 SER A CA 1
ATOM 773 C C . SER A 1 112 ? -2.922 11.890 36.030 1.00 5.19 100 SER A C 1
ATOM 774 O O . SER A 1 112 ? -3.405 11.606 37.142 1.00 5.53 100 SER A O 1
ATOM 779 N N . SER A 1 113 ? -1.798 12.584 35.891 1.00 5.36 101 SER A N 1
ATOM 780 C CA . SER A 1 113 ? -1.035 13.098 37.033 1.00 4.59 101 SER A CA 1
ATOM 781 C C . SER A 1 113 ? -1.883 14.089 37.834 1.00 4.22 101 SER A C 1
ATOM 782 O O . SER A 1 113 ? -1.963 13.993 39.046 1.00 4.37 101 SER A O 1
ATOM 785 N N . ALA A 1 114 ? -2.536 15.023 37.148 1.00 5.13 102 ALA A N 1
ATOM 786 C CA . ALA A 1 114 ? -3.419 16.007 37.791 1.00 4.90 102 ALA A CA 1
ATOM 787 C C . ALA A 1 114 ? -4.608 15.315 38.475 1.00 5.11 102 ALA A C 1
ATOM 788 O O . ALA A 1 114 ? -5.040 15.716 39.568 1.00 5.09 102 ALA A O 1
ATOM 790 N N . LYS A 1 115 ? -5.135 14.288 37.818 1.00 5.76 103 LYS A N 1
ATOM 791 C CA . LYS A 1 115 ? -6.272 13.495 38.313 1.00 6.30 103 LYS A CA 1
ATOM 792 C C . LYS A 1 115 ? -5.916 12.812 39.607 1.00 6.02 103 LYS A C 1
ATOM 793 O O . LYS A 1 115 ? -6.666 12.839 40.594 1.00 5.08 103 LYS A O 1
ATOM 799 N N . ARG A 1 116 ? -4.726 12.233 39.624 1.00 5.61 104 ARG A N 1
ATOM 800 C CA . ARG A 1 116 ? -4.259 11.494 40.794 1.00 5.74 104 ARG A CA 1
ATOM 801 C C . ARG A 1 116 ? -4.031 12.401 41.982 1.00 5.25 104 ARG A C 1
ATOM 802 O O . ARG A 1 116 ? -4.307 12.052 43.151 1.00 6.31 104 ARG A O 1
ATOM 810 N N . ILE A 1 117 ? -3.518 13.582 41.704 1.00 5.99 105 ILE A N 1
ATOM 811 C CA . ILE A 1 117 ? -3.293 14.566 42.774 1.00 5.31 105 ILE A CA 1
ATOM 812 C C . ILE A 1 117 ? -4.642 14.908 43.412 1.00 5.58 105 ILE A C 1
ATOM 813 O O . ILE A 1 117 ? -4.734 15.028 44.620 1.00 5.48 105 ILE A O 1
ATOM 818 N N . VAL A 1 118 ? -5.687 15.056 42.600 1.00 6.38 106 VAL A N 1
ATOM 819 C CA . VAL A 1 118 ? -7.037 15.335 43.117 1.00 6.41 106 VAL A CA 1
ATOM 820 C C . VAL A 1 118 ? -7.628 14.174 43.918 1.00 7.25 106 VAL A C 1
ATOM 821 O O . VAL A 1 118 ? -8.094 14.368 45.054 1.00 6.91 106 VAL A O 1
ATOM 825 N N . ILE A 1 119 ? -7.599 12.966 43.372 1.00 6.64 107 ILE A N 1
ATOM 826 C CA . ILE A 1 119 ? -8.234 11.860 44.068 1.00 7.79 107 ILE A CA 1
ATOM 827 C C . ILE A 1 119 ? -7.474 11.346 45.306 1.00 7.76 107 ILE A C 1
ATOM 828 O O . ILE A 1 119 ? -8.111 10.973 46.304 1.00 8.07 107 ILE A O 1
ATOM 833 N N . TYR A 1 120 ? -6.141 11.372 45.263 1.00 7.57 108 TYR A N 1
ATOM 834 C CA . TYR A 1 120 ? -5.336 10.938 46.386 1.00 8.36 108 TYR A CA 1
ATOM 835 C C . TYR A 1 120 ? -5.200 12.006 47.455 1.00 8.39 108 TYR A C 1
ATOM 836 O O . TYR A 1 120 ? -5.071 11.672 48.623 1.00 8.85 108 TYR A O 1
ATOM 845 N N . ASN A 1 121 ? -5.262 13.282 47.061 1.00 8.17 10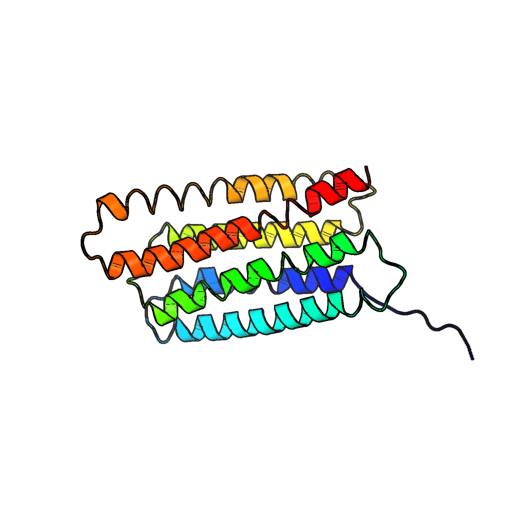9 ASN A N 1
ATOM 846 C CA . ASN A 1 121 ? -5.127 14.394 47.975 1.00 7.95 109 ASN A CA 1
ATOM 847 C C . ASN A 1 121 ? -3.885 14.239 48.872 1.00 7.71 109 ASN A C 1
ATOM 848 O O . ASN A 1 121 ? -3.997 14.112 50.099 1.00 6.94 109 ASN A O 1
ATOM 853 N N . PRO A 1 122 ? -2.701 14.229 48.254 1.00 7.86 110 PRO A N 1
ATOM 854 C CA . PRO A 1 122 ? -1.502 14.135 49.063 1.00 8.51 110 PRO A CA 1
ATOM 855 C C . PRO A 1 122 ? -1.196 15.428 49.806 1.00 9.72 110 PRO A C 1
ATOM 856 O O . PRO A 1 122 ? -1.780 16.476 49.552 1.00 9.35 110 PRO A O 1
ATOM 860 N N . ARG A 1 123 ? -0.250 15.337 50.718 1.00 11.40 111 ARG A N 1
ATOM 861 C CA . ARG A 1 123 ? 0.298 16.509 51.360 1.00 13.28 111 ARG A CA 1
ATOM 862 C C . ARG A 1 123 ? 0.985 17.355 50.264 1.00 12.26 111 ARG A C 1
ATOM 863 O O . ARG A 1 123 ? 1.162 16.855 49.145 1.00 10.92 111 ARG A O 1
ATOM 871 N N . PRO A 1 124 ? 1.344 18.623 50.565 1.00 11.56 112 PRO A N 1
ATOM 872 C CA . PRO A 1 124 ? 1.996 19.502 49.569 1.00 11.86 112 PRO A CA 1
ATOM 873 C C . PRO A 1 124 ? 3.094 18.747 48.838 1.00 11.11 112 PRO A C 1
ATOM 874 O O . PRO A 1 124 ? 3.887 18.043 49.447 1.00 11.56 112 PRO A O 1
ATOM 878 N N . ILE A 1 125 ? 3.081 18.829 47.519 1.00 11.13 113 ILE A N 1
ATOM 879 C CA A ILE A 1 125 ? 4.017 18.087 46.667 0.50 10.44 113 ILE A CA 1
ATOM 880 C CA B ILE A 1 125 ? 4.014 18.050 46.717 0.50 10.31 113 ILE A CA 1
ATOM 881 C C . ILE A 1 125 ? 5.461 18.524 46.939 1.00 10.42 113 ILE A C 1
ATOM 882 O O . ILE A 1 125 ? 5.754 19.737 46.944 1.00 9.27 113 ILE A O 1
ATOM 891 N N . SER A 1 126 ? 6.355 17.546 47.139 1.00 9.83 114 SER A N 1
ATOM 892 C CA . SER A 1 126 ? 7.762 17.805 47.425 1.00 10.16 114 SER A CA 1
ATOM 893 C C . SER A 1 126 ? 8.449 18.374 46.217 1.00 9.86 114 SER A C 1
ATOM 894 O O . SER A 1 126 ? 7.893 18.374 45.104 1.00 9.28 114 SER A O 1
ATOM 897 N N . GLU A 1 127 ? 9.694 18.797 46.425 1.00 9.72 115 GLU A N 1
ATOM 898 C CA A GLU A 1 127 ? 10.513 19.372 45.364 0.50 9.82 115 GLU A CA 1
ATOM 899 C CA B GLU A 1 127 ? 10.471 19.394 45.348 0.50 10.05 115 GLU A CA 1
ATOM 900 C C . GLU A 1 127 ? 10.740 18.374 44.234 1.00 9.40 115 GLU A C 1
ATOM 901 O O . GLU A 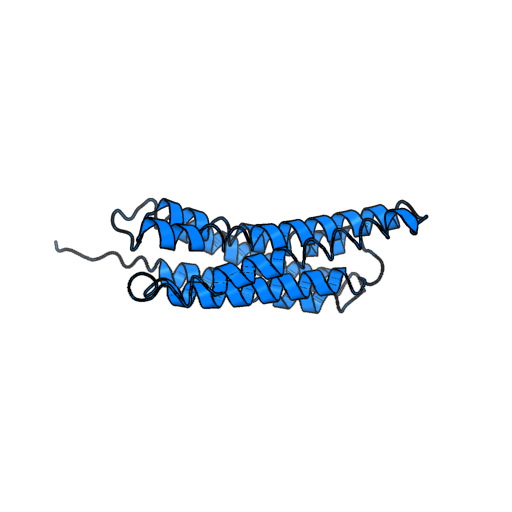1 127 ? 10.836 18.758 43.094 1.00 9.40 115 GLU A O 1
ATOM 912 N N . SER A 1 128 ? 10.803 17.075 44.550 1.00 8.16 116 SER A N 1
ATOM 913 C CA . SER A 1 128 ? 10.988 16.065 43.506 1.00 8.16 116 SER A CA 1
ATOM 914 C C . SER A 1 128 ? 9.787 15.966 42.531 1.00 7.32 116 SER A C 1
ATOM 915 O O . SER A 1 128 ? 9.976 15.794 41.324 1.00 7.52 116 SER A O 1
ATOM 918 N N . GLY A 1 129 ? 8.559 16.050 43.046 1.00 6.94 117 GLY A N 1
ATOM 919 C CA . GLY A 1 129 ? 7.373 16.047 42.183 1.00 6.76 117 GLY A CA 1
ATOM 920 C C . GLY A 1 129 ? 7.356 17.293 41.310 1.00 6.58 117 GLY A C 1
ATOM 921 O O . GLY A 1 129 ? 7.071 17.253 40.099 1.00 5.57 117 GLY A O 1
ATOM 922 N N . LYS A 1 130 ? 7.680 18.416 41.946 1.00 6.98 118 LYS A N 1
ATOM 923 C CA . LYS A 1 130 ? 7.743 19.692 41.261 1.00 7.79 118 LYS A CA 1
ATOM 924 C C . LYS A 1 130 ? 8.819 19.645 40.188 1.00 7.44 118 LYS A C 1
ATOM 925 O O . LYS A 1 130 ? 8.580 20.105 39.087 1.00 5.50 118 LYS A O 1
ATOM 931 N N . GLU A 1 131 ? 9.957 19.008 40.470 1.00 6.99 119 GLU A N 1
ATOM 932 C CA . GLU A 1 131 ? 10.995 18.909 39.452 1.00 7.70 119 GLU A CA 1
ATOM 933 C C . GLU A 1 131 ? 10.548 18.071 38.277 1.00 6.16 119 GLU A C 1
ATOM 934 O O . GLU A 1 131 ? 10.787 18.444 37.147 1.00 5.75 119 GLU A O 1
ATOM 940 N N . LEU A 1 132 ? 9.830 16.978 38.521 1.00 6.28 120 LEU A N 1
ATOM 941 C CA . LEU A 1 132 ? 9.314 16.176 37.405 1.00 5.62 120 LEU A CA 1
ATOM 942 C C . LEU A 1 132 ? 8.363 17.029 36.538 1.00 4.61 120 LEU A C 1
ATOM 943 O O . LEU A 1 132 ? 8.414 16.968 35.306 1.00 3.29 120 LEU A O 1
ATOM 948 N N . SER A 1 133 ? 7.576 17.898 37.167 1.00 4.63 121 SER A N 1
ATOM 949 C CA . SER A 1 133 ? 6.707 18.776 36.381 1.00 4.89 121 SER A CA 1
ATOM 950 C C . SER A 1 133 ? 7.527 19.758 35.529 1.00 4.12 121 SER A C 1
ATOM 951 O O . SER A 1 133 ? 7.144 20.048 34.388 1.00 3.13 121 SER A O 1
ATOM 954 N N . ARG A 1 134 ? 8.615 20.294 36.088 1.00 3.95 122 ARG A N 1
ATOM 955 C CA . ARG A 1 134 ? 9.468 21.222 35.356 1.00 5.15 122 ARG A CA 1
ATOM 956 C C . ARG A 1 134 ? 10.179 20.514 34.194 1.00 4.62 122 ARG A C 1
ATOM 957 O O . ARG A 1 134 ? 10.339 21.099 33.127 1.00 5.31 122 ARG A O 1
ATOM 965 N N . LEU A 1 135 ? 10.574 19.258 34.390 1.00 3.60 123 LEU A N 1
ATOM 966 C CA . LEU A 1 135 ? 11.209 18.480 33.317 1.00 3.96 123 LEU A CA 1
ATOM 967 C C . LEU A 1 135 ? 10.210 18.147 32.191 1.00 4.37 123 LEU A C 1
ATOM 968 O O . LEU A 1 135 ? 10.557 18.237 31.009 1.00 4.38 123 LEU A O 1
ATOM 973 N N . ILE A 1 136 ? 8.967 17.788 32.556 1.00 4.42 124 ILE A N 1
ATOM 974 C CA . ILE A 1 136 ? 7.906 17.598 31.546 1.00 4.61 124 ILE A CA 1
ATOM 975 C C . ILE A 1 136 ? 7.731 18.894 30.697 1.00 4.46 124 ILE A C 1
ATOM 976 O O . ILE A 1 136 ? 7.647 18.874 29.469 1.00 4.26 124 ILE A O 1
ATOM 981 N N . HIS A 1 137 ? 7.716 20.043 31.355 1.00 5.15 125 HIS A N 1
ATOM 982 C CA . HIS A 1 137 ? 7.586 21.310 30.625 1.00 5.75 125 HIS A CA 1
ATOM 983 C C . HIS A 1 137 ? 8.808 21.549 29.718 1.00 6.02 125 HIS A C 1
ATOM 984 O O . HIS A 1 137 ? 8.680 22.013 28.605 1.00 5.84 125 HIS A O 1
ATOM 991 N N . GLU A 1 138 ? 9.996 21.220 30.195 1.00 6.35 126 GLU A N 1
ATOM 992 C CA . GLU A 1 138 ? 11.207 21.405 29.377 1.00 7.20 126 GLU A CA 1
ATOM 993 C C . GLU A 1 138 ? 11.161 20.481 28.144 1.00 5.89 126 GLU A C 1
ATOM 994 O O . GLU A 1 138 ? 11.604 20.847 27.048 1.00 5.78 126 GLU A O 1
ATOM 1000 N N . GLU A 1 139 ? 10.635 19.275 28.326 1.00 6.00 127 GLU A N 1
ATOM 1001 C CA . GLU A 1 139 ? 10.449 18.344 27.223 1.00 5.60 127 GLU A CA 1
ATOM 1002 C C . GLU A 1 139 ? 9.426 18.905 26.235 1.00 5.66 127 GLU A C 1
ATOM 1003 O O . GLU A 1 139 ? 9.630 18.834 25.028 1.00 5.56 127 GLU A O 1
ATOM 1009 N N . ALA A 1 140 ? 8.343 19.480 26.753 1.00 5.28 128 ALA A N 1
ATOM 1010 C CA . ALA A 1 140 ? 7.282 20.076 25.911 1.00 5.84 128 ALA A CA 1
ATOM 1011 C C . ALA A 1 140 ? 7.851 21.202 25.077 1.00 6.53 128 ALA A C 1
ATOM 1012 O O . ALA A 1 140 ? 7.543 21.293 23.883 1.00 6.87 128 ALA A O 1
ATOM 1014 N N . ILE A 1 141 ? 8.708 22.027 25.680 1.00 7.53 129 ILE A N 1
ATOM 1015 C CA . ILE A 1 141 ? 9.364 23.135 24.954 1.00 7.60 129 ILE A CA 1
ATOM 1016 C C . ILE A 1 141 ? 10.226 22.577 23.819 1.00 7.49 129 ILE A C 1
ATOM 1017 O O . ILE A 1 141 ? 10.168 23.071 22.684 1.00 7.02 129 ILE A O 1
ATOM 1022 N N . ASN A 1 142 ? 10.988 21.525 24.113 1.00 6.93 130 ASN A N 1
ATOM 1023 C CA . ASN A 1 142 ? 11.829 20.893 23.097 1.00 7.58 130 ASN A CA 1
ATOM 1024 C C . ASN A 1 142 ? 11.019 20.274 21.983 1.00 7.25 130 ASN A C 1
ATOM 1025 O O . ASN A 1 142 ? 11.394 20.365 20.816 1.00 7.08 130 ASN A O 1
ATOM 1030 N N . ILE A 1 143 ? 9.904 19.651 22.348 1.00 6.78 131 ILE A N 1
ATOM 1031 C CA . ILE A 1 143 ? 8.995 19.094 21.350 1.00 7.02 131 ILE A CA 1
ATOM 1032 C C . ILE A 1 143 ? 8.433 20.193 20.430 1.00 7.51 131 ILE A C 1
ATOM 1033 O O . ILE A 1 143 ? 8.355 19.983 19.209 1.00 7.64 131 ILE A O 1
ATOM 1038 N N . GLY A 1 144 ? 8.059 21.337 21.004 1.00 7.72 132 GLY A N 1
ATOM 1039 C CA . GLY A 1 144 ? 7.523 22.468 20.220 1.00 9.70 132 GLY A CA 1
ATOM 1040 C C . GLY A 1 144 ? 8.536 23.014 19.213 1.00 10.42 132 GLY A C 1
ATOM 1041 O O . GLY A 1 144 ? 8.183 23.368 18.095 1.00 10.80 132 GLY A O 1
ATOM 1042 N N . LYS A 1 145 ? 9.795 23.081 19.629 1.00 10.67 133 LYS A N 1
ATOM 1043 C CA . LYS A 1 145 ? 10.871 23.529 18.766 1.00 11.59 133 LYS A CA 1
ATOM 1044 C C . LYS A 1 145 ? 11.136 22.500 17.681 1.00 10.82 133 LYS A C 1
ATOM 1045 O O . LYS A 1 145 ? 11.369 22.869 16.549 1.00 10.43 133 LYS A O 1
ATOM 1051 N N . ALA A 1 146 ? 11.065 21.211 18.029 1.00 9.93 134 ALA A N 1
ATOM 1052 C CA . ALA A 1 146 ? 11.193 20.138 17.071 1.00 10.12 134 ALA A CA 1
ATOM 1053 C C . ALA A 1 146 ? 10.135 20.191 15.991 1.00 10.80 134 ALA A C 1
ATOM 1054 O O . ALA A 1 146 ? 10.446 19.914 14.828 1.00 11.41 134 ALA A O 1
ATOM 1056 N N . MET A 1 147 ? 8.897 20.524 16.353 1.00 12.18 135 MET A N 1
ATOM 1057 C CA . MET A 1 147 ? 7.819 20.633 15.381 1.00 13.62 135 MET A CA 1
ATOM 1058 C C . MET A 1 147 ? 8.097 21.759 14.356 1.00 14.94 135 MET A C 1
ATOM 1059 O O . MET A 1 147 ? 7.685 21.658 13.204 1.00 14.96 135 MET A O 1
ATOM 1064 N N . ASP A 1 148 ? 8.784 22.812 14.782 1.00 15.65 136 ASP A N 1
ATOM 1065 C CA . ASP A 1 148 ? 9.212 23.886 13.880 1.00 17.06 136 ASP A CA 1
ATOM 1066 C C . ASP A 1 148 ? 10.267 23.386 12.880 1.00 17.27 136 ASP A C 1
ATOM 1067 O O . ASP A 1 148 ? 10.560 24.080 11.923 1.00 17.39 136 ASP A O 1
ATOM 1072 N N . GLU A 1 149 ? 10.876 22.224 13.119 1.00 18.05 137 GLU A N 1
ATOM 1073 C CA . GLU A 1 149 ? 11.887 21.681 12.207 1.00 18.60 137 GLU A CA 1
ATOM 1074 C C . GLU A 1 149 ? 11.360 20.670 11.174 1.00 19.37 137 GLU A C 1
ATOM 1075 O O . GLU A 1 149 ? 12.118 20.240 10.310 1.00 18.73 137 GLU A O 1
ATOM 1081 N N . LEU A 1 150 ? 10.083 20.294 11.239 1.00 20.68 138 LEU A N 1
ATOM 1082 C CA . LEU A 1 150 ? 9.557 19.263 10.341 1.00 21.90 138 LEU A CA 1
ATOM 1083 C C . LEU A 1 150 ? 9.638 19.614 8.856 1.00 23.36 138 LEU A C 1
ATOM 1084 O O . LEU A 1 150 ? 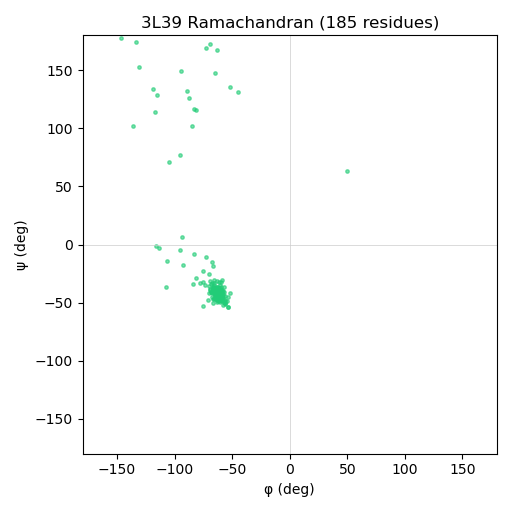9.831 18.728 8.027 1.00 23.25 138 LEU A O 1
ATOM 1089 N N . GLU A 1 151 ? 9.508 20.896 8.541 1.00 25.00 139 GLU A N 1
ATOM 1090 C CA A GLU A 1 151 ? 9.609 21.352 7.141 0.50 26.09 139 GLU A CA 1
ATOM 1091 C CA B GLU A 1 151 ? 9.600 21.376 7.175 0.50 25.76 139 GLU A CA 1
ATOM 1092 C C . GLU A 1 151 ? 11.051 21.361 6.674 1.00 26.12 139 GLU A C 1
ATOM 1093 O O . GLU A 1 151 ? 11.305 21.186 5.493 1.00 27.88 139 GLU A O 1
ATOM 1104 N N . THR A 1 152 ? 12.017 21.533 7.572 1.00 25.42 140 THR A N 1
ATOM 1105 C CA . THR A 1 152 ? 13.420 21.628 7.110 1.00 25.01 140 THR A CA 1
ATOM 1106 C C . THR A 1 152 ? 14.462 20.582 7.517 1.00 24.05 140 THR A C 1
ATOM 1107 O O . THR A 1 152 ? 15.601 20.654 7.044 1.00 23.27 140 THR A O 1
ATOM 1111 N N . PHE A 1 153 ? 14.090 19.593 8.327 1.00 23.39 141 PHE A N 1
ATOM 1112 C CA . PHE A 1 153 ? 15.072 18.590 8.758 1.00 22.92 141 PHE A CA 1
ATOM 1113 C C . PHE A 1 153 ? 15.711 17.847 7.578 1.00 22.93 141 PHE A C 1
ATOM 1114 O O . PHE A 1 153 ? 16.841 17.415 7.689 1.00 21.78 141 PHE A O 1
ATOM 1122 N N . ARG A 1 154 ? 14.995 17.671 6.472 1.00 24.07 142 ARG A N 1
ATOM 1123 C CA . ARG A 1 154 ? 15.633 17.034 5.306 1.00 25.59 142 ARG A CA 1
ATOM 1124 C C . ARG A 1 154 ? 16.815 17.830 4.765 1.00 25.24 142 ARG A C 1
ATOM 1125 O O . ARG A 1 154 ? 17.793 17.227 4.385 1.00 25.99 142 ARG A O 1
ATOM 1133 N N . LYS A 1 155 ? 16.734 19.162 4.769 1.00 24.83 143 LYS A N 1
ATOM 1134 C CA . LYS A 1 155 ? 17.865 20.017 4.355 1.00 24.80 143 LYS A CA 1
ATOM 1135 C C . LYS A 1 155 ? 18.930 20.043 5.464 1.00 23.73 143 LYS A C 1
ATOM 1136 O O . LYS A 1 155 ? 20.107 19.770 5.230 1.00 24.40 143 LYS A O 1
ATOM 1138 N N . ASN A 1 156 ? 18.511 20.372 6.680 1.00 22.44 144 ASN A N 1
ATOM 1139 C CA . ASN A 1 156 ? 19.441 20.421 7.801 1.00 21.53 144 ASN A CA 1
ATOM 1140 C C . ASN A 1 156 ? 18.835 19.753 9.035 1.00 19.89 144 ASN A C 1
ATOM 1141 O O . ASN A 1 156 ? 18.017 20.344 9.714 1.00 18.76 144 ASN A O 1
ATOM 1146 N N . PRO A 1 157 ? 19.255 18.500 9.316 1.00 18.93 145 PRO A N 1
ATOM 1147 C CA . PRO A 1 157 ? 18.715 17.757 10.441 1.00 18.29 145 PRO A CA 1
ATOM 1148 C C . PRO A 1 157 ? 19.349 18.064 11.803 1.00 17.75 145 PRO A C 1
ATOM 1149 O O . PRO A 1 157 ? 18.814 17.633 12.827 1.00 17.10 145 PRO A O 1
ATOM 1153 N N . LYS A 1 158 ? 20.436 18.838 11.825 1.00 17.53 146 LYS A N 1
ATOM 1154 C CA . LYS A 1 158 ? 21.170 19.103 13.060 1.00 17.67 146 LYS A CA 1
ATOM 1155 C C . LYS A 1 158 ? 20.332 19.693 14.184 1.00 16.33 146 LYS A C 1
ATOM 1156 O O . LYS A 1 158 ? 20.396 19.200 15.303 1.00 15.60 146 LYS A O 1
ATOM 1162 N N . PRO A 1 159 ? 19.562 20.756 13.909 1.00 15.13 147 PRO A N 1
ATOM 1163 C CA . PRO A 1 159 ? 18.773 21.304 15.011 1.00 14.28 147 PRO A CA 1
ATOM 1164 C C . PRO A 1 159 ? 17.806 20.264 15.626 1.00 12.37 147 PRO A C 1
ATOM 1165 O O . PRO A 1 159 ? 17.705 20.157 16.849 1.00 11.13 147 PRO A O 1
ATOM 1169 N N . LEU A 1 160 ? 17.167 19.478 14.773 1.00 11.13 148 LEU A N 1
ATOM 1170 C CA . LEU A 1 160 ? 16.200 18.465 15.212 1.00 10.95 148 LEU A CA 1
ATOM 1171 C C . LEU A 1 160 ? 16.919 17.396 16.014 1.00 10.88 148 LEU A C 1
ATOM 1172 O O . LEU A 1 160 ? 16.451 16.958 17.085 1.00 10.02 148 LEU A O 1
ATOM 1177 N N . ARG A 1 161 ? 18.044 16.953 15.466 1.00 10.96 149 ARG A N 1
ATOM 1178 C CA A ARG A 1 161 ? 18.898 15.972 16.116 0.50 11.99 149 ARG A CA 1
ATOM 1179 C CA B ARG A 1 161 ? 18.824 15.947 16.126 0.50 11.79 149 ARG A CA 1
ATOM 1180 C C . ARG A 1 161 ? 19.213 16.423 17.531 1.00 11.61 149 ARG A C 1
ATOM 1181 O O . ARG A 1 161 ? 19.143 15.656 18.476 1.00 10.78 149 ARG A O 1
ATOM 1196 N N . ASP A 1 162 ? 19.572 17.693 17.677 1.00 11.82 150 ASP A N 1
ATOM 1197 C CA . ASP A 1 162 ? 19.923 18.219 18.987 1.00 11.96 150 ASP A CA 1
ATOM 1198 C C . ASP A 1 162 ? 18.747 18.282 19.949 1.00 11.52 150 ASP A C 1
ATOM 1199 O O . ASP A 1 162 ? 18.934 18.074 21.156 1.00 10.43 150 ASP A O 1
ATOM 1204 N N . TYR A 1 163 ? 17.531 18.537 19.437 1.00 11.11 151 TYR A N 1
ATOM 1205 C CA . TYR A 1 163 ? 16.338 18.526 20.292 1.00 10.69 151 TYR A CA 1
ATOM 1206 C C . TYR A 1 163 ? 16.080 17.096 20.787 1.00 9.96 151 TYR A C 1
ATOM 1207 O O . TYR A 1 163 ? 15.670 16.899 21.928 1.00 9.35 151 TYR A O 1
ATOM 1216 N N . CYS A 1 164 ? 16.344 16.109 19.931 1.00 9.53 152 CYS A N 1
ATOM 1217 C CA . CYS A 1 164 ? 16.185 14.705 20.312 1.00 9.65 152 CYS A CA 1
ATOM 1218 C C . CYS A 1 164 ? 17.174 14.327 21.426 1.00 9.38 152 CYS A C 1
ATOM 1219 O O . CYS A 1 164 ? 16.811 13.656 22.393 1.00 8.28 152 CYS A O 1
ATOM 1222 N N . THR A 1 165 ? 18.424 14.766 21.284 1.00 9.12 153 THR A N 1
ATOM 1223 C CA . THR A 1 165 ? 19.444 14.525 22.323 1.00 8.92 153 THR A CA 1
ATOM 1224 C C . THR A 1 165 ? 19.011 15.146 23.648 1.00 8.90 153 THR A C 1
ATOM 1225 O O . THR A 1 165 ? 19.139 14.522 24.700 1.00 8.62 153 THR A O 1
ATOM 1229 N N . GLN A 1 166 ? 18.502 16.371 23.601 1.00 10.01 154 GLN A N 1
ATOM 1230 C CA . GLN A 1 166 ? 18.044 17.037 24.814 1.00 11.62 154 GLN A CA 1
ATOM 1231 C C . GLN A 1 166 ? 16.895 16.264 25.506 1.00 10.37 154 GLN A C 1
ATOM 1232 O O . GLN A 1 166 ? 16.912 16.107 26.724 1.00 10.45 154 GLN A O 1
ATOM 1238 N N . LEU A 1 167 ? 15.886 15.853 24.742 1.00 9.42 155 LEU A N 1
ATOM 1239 C CA . LEU A 1 167 ? 14.795 15.016 25.274 1.00 9.20 155 LEU A CA 1
ATOM 1240 C C . LEU A 1 167 ? 15.350 13.755 25.967 1.00 8.50 155 LEU A C 1
ATOM 1241 O O . LEU A 1 167 ? 14.937 13.397 27.068 1.00 7.88 155 LEU A O 1
ATOM 1246 N N . HIS A 1 168 ? 16.310 13.095 25.325 1.00 8.25 156 HIS A N 1
ATOM 1247 C CA . HIS A 1 168 ? 16.960 11.907 25.904 1.00 8.54 156 HIS A CA 1
ATOM 1248 C C . HIS A 1 168 ? 17.571 12.261 27.274 1.00 7.80 156 HIS A C 1
ATOM 1249 O O . HIS A 1 168 ? 17.313 11.587 28.253 1.00 7.40 156 HIS A O 1
ATOM 1256 N N . ASP A 1 169 ? 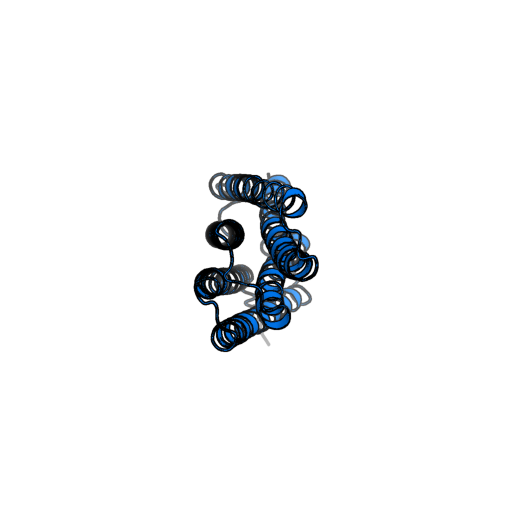18.328 13.357 27.326 1.00 6.97 157 ASP A N 1
ATOM 1257 C CA . ASP A 1 169 ? 18.988 13.816 28.554 1.00 7.08 157 ASP A CA 1
ATOM 1258 C C . ASP A 1 169 ? 17.998 14.186 29.650 1.00 5.91 157 ASP A C 1
ATOM 1259 O O . ASP A 1 169 ? 18.219 13.847 30.799 1.00 4.32 157 ASP A O 1
ATOM 1264 N N . ILE A 1 170 ? 16.911 14.874 29.287 1.00 5.90 158 ILE A N 1
ATOM 1265 C CA . ILE A 1 170 ? 15.900 15.256 30.266 1.00 5.93 158 ILE A CA 1
ATOM 1266 C C . ILE A 1 170 ? 15.247 13.990 30.887 1.00 6.76 158 ILE A C 1
ATOM 1267 O O . ILE A 1 170 ?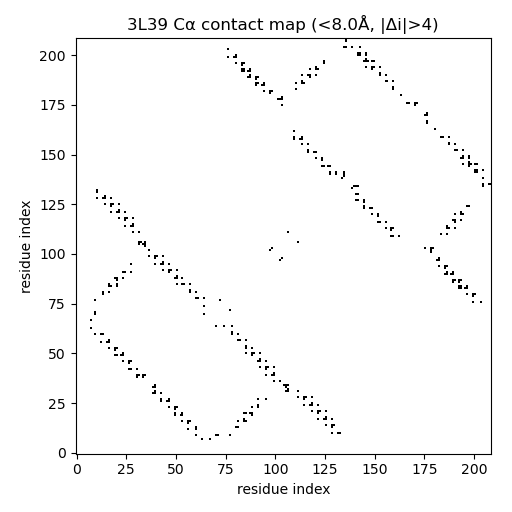 14.995 13.931 32.112 1.00 5.60 158 ILE A O 1
ATOM 1272 N N . GLU A 1 171 ? 14.963 12.990 30.044 1.00 7.48 159 GLU A N 1
ATOM 1273 C CA . GLU A 1 171 ? 14.391 11.741 30.531 1.00 9.01 159 GLU A CA 1
ATOM 1274 C C . GLU A 1 171 ? 15.359 11.012 31.474 1.00 8.75 159 GLU A C 1
ATOM 1275 O O . GLU A 1 171 ? 14.901 10.492 32.481 1.00 7.14 159 GLU A O 1
ATOM 1281 N N . ASN A 1 172 ? 16.679 11.036 31.188 1.00 8.44 160 ASN A N 1
ATOM 1282 C CA . ASN A 1 172 ? 17.659 10.463 32.120 1.00 8.91 160 ASN A CA 1
ATOM 1283 C C . ASN A 1 172 ? 17.588 11.163 33.479 1.00 8.20 160 ASN A C 1
ATOM 1284 O O . ASN A 1 172 ? 17.568 10.500 34.518 1.00 6.19 160 ASN A O 1
ATOM 1289 N N . GLN A 1 173 ? 17.547 12.493 33.468 1.00 7.39 161 GLN A N 1
ATOM 1290 C CA A GLN A 1 173 ? 17.406 13.241 34.712 0.67 7.94 161 GLN A CA 1
ATOM 1291 C CA B GLN A 1 173 ? 17.365 13.300 34.689 0.33 7.40 161 GLN A CA 1
ATOM 1292 C C . GLN A 1 173 ? 16.090 12.915 35.427 1.00 7.00 161 GLN A C 1
ATOM 1293 O O . GLN A 1 173 ? 16.069 12.727 36.648 1.00 6.69 161 GLN A O 1
ATOM 1304 N N . ALA A 1 174 ? 14.987 12.868 34.683 1.00 7.30 162 ALA A N 1
ATOM 1305 C CA . ALA A 1 174 ? 13.662 12.547 35.275 1.00 6.27 162 ALA A CA 1
ATOM 1306 C C . ALA A 1 174 ? 13.660 11.175 35.927 1.00 7.05 162 ALA A C 1
ATOM 1307 O O . ALA A 1 174 ? 13.160 11.007 37.033 1.00 5.88 162 ALA A O 1
ATOM 1309 N N . ASP A 1 175 ? 14.207 10.176 35.241 1.00 8.49 163 ASP A N 1
ATOM 1310 C CA . ASP A 1 175 ? 14.216 8.860 35.824 1.00 9.85 163 ASP A CA 1
ATOM 1311 C C . ASP A 1 175 ? 15.064 8.816 37.101 1.00 7.98 163 ASP A C 1
ATOM 1312 O O . ASP A 1 175 ? 14.718 8.126 38.065 1.00 6.52 163 ASP A O 1
ATOM 1317 N N . ASP A 1 176 ? 16.167 9.543 37.125 1.00 7.84 164 ASP A N 1
ATOM 1318 C CA A ASP A 1 176 ? 16.996 9.596 38.336 0.50 8.25 164 ASP A CA 1
ATOM 1319 C CA B ASP A 1 176 ? 17.001 9.601 38.335 0.50 8.40 164 ASP A CA 1
ATOM 1320 C C . ASP A 1 176 ? 16.227 10.250 39.486 1.00 7.55 164 ASP A C 1
ATOM 1321 O O . ASP A 1 176 ? 16.255 9.750 40.606 1.00 7.11 164 ASP A O 1
ATOM 1330 N N . VAL A 1 177 ? 15.539 11.353 39.197 1.00 6.02 165 VAL A N 1
ATOM 1331 C CA . VAL A 1 177 ? 14.732 12.061 40.217 1.00 5.42 165 VAL A CA 1
ATOM 1332 C C . VAL A 1 177 ? 13.726 11.063 40.812 1.00 5.19 165 VAL A C 1
ATOM 1333 O O . VAL A 1 177 ? 13.589 10.892 42.039 1.00 4.32 165 VAL A O 1
ATOM 1337 N N . TYR A 1 178 ? 13.029 10.390 39.921 1.00 4.54 166 TYR A N 1
ATOM 1338 C CA . TYR A 1 178 ? 12.046 9.392 40.344 1.00 5.89 166 TYR A CA 1
ATOM 1339 C C . TYR A 1 178 ? 12.666 8.240 41.171 1.00 5.85 166 TYR A C 1
ATOM 1340 O O . TYR A 1 178 ? 12.174 7.895 42.231 1.00 5.56 166 TYR A O 1
ATOM 1349 N N . GLU A 1 179 ? 13.743 7.659 40.671 1.00 6.58 167 GLU A N 1
ATOM 1350 C CA . GLU A 1 179 ? 14.387 6.540 41.343 1.00 7.94 167 GLU A CA 1
ATOM 1351 C C . GLU A 1 179 ? 14.883 6.873 42.742 1.00 7.55 167 GLU A C 1
ATOM 1352 O O . GLU A 1 179 ? 14.675 6.110 43.694 1.00 7.02 167 GLU A O 1
ATOM 1358 N N . LEU A 1 180 ? 15.534 8.008 42.859 1.00 6.86 168 LEU A N 1
ATOM 1359 C CA A LEU A 1 180 ? 16.039 8.448 44.155 0.50 7.45 168 LEU A CA 1
ATOM 1360 C CA B LEU A 1 180 ? 16.040 8.463 44.129 0.50 7.48 168 LEU A CA 1
ATOM 1361 C C . LEU A 1 180 ? 14.883 8.742 45.102 1.00 6.90 168 LEU A C 1
ATOM 1362 O O . LEU A 1 180 ? 14.942 8.367 46.257 1.00 3.90 168 LEU A O 1
ATOM 1371 N N . PHE A 1 181 ? 13.807 9.387 44.603 1.00 6.87 169 PHE A N 1
ATOM 1372 C CA . PHE A 1 181 ? 12.665 9.691 45.470 1.00 6.63 169 PHE A CA 1
ATOM 1373 C C . PHE A 1 181 ? 12.011 8.413 46.000 1.00 6.02 169 PHE A C 1
ATOM 1374 O O . PHE A 1 181 ? 11.770 8.274 47.189 1.00 5.31 169 PHE A O 1
ATOM 1382 N N . ILE A 1 182 ? 11.735 7.458 45.118 1.00 5.47 170 ILE A N 1
ATOM 1383 C CA . ILE A 1 182 ? 11.117 6.210 45.553 1.00 5.14 170 ILE A CA 1
ATOM 1384 C C . ILE A 1 182 ? 12.007 5.449 46.540 1.00 4.66 170 ILE A C 1
ATOM 1385 O O . ILE A 1 182 ? 11.518 4.937 47.540 1.00 3.48 170 ILE A O 1
ATOM 1390 N N . THR A 1 183 ? 13.313 5.360 46.242 1.00 4.38 171 THR A N 1
ATOM 1391 C CA . THR A 1 183 ? 14.248 4.676 47.119 1.00 4.73 171 THR A CA 1
ATOM 1392 C C . THR A 1 183 ? 14.129 5.240 48.526 1.00 5.33 171 THR A C 1
ATOM 1393 O O . THR A 1 183 ? 13.942 4.492 49.488 1.00 4.72 171 THR A O 1
ATOM 1397 N N . LYS A 1 184 ? 14.250 6.557 48.654 1.00 5.83 172 LYS A N 1
ATOM 1398 C CA A LYS A 1 184 ? 14.137 7.242 49.948 0.50 6.22 172 LYS A CA 1
ATOM 1399 C CA B LYS A 1 184 ? 14.178 7.173 49.984 0.50 6.44 172 LYS A CA 1
ATOM 1400 C C . LYS A 1 184 ? 12.766 7.124 50.601 1.00 6.06 172 LYS A C 1
ATOM 1401 O O . LYS A 1 184 ? 12.657 6.997 51.827 1.00 5.84 172 LYS A O 1
ATOM 1412 N N . LEU A 1 185 ? 11.711 7.208 49.775 1.00 5.19 173 LEU A N 1
ATOM 1413 C CA . LEU A 1 185 ? 10.320 7.110 50.252 1.00 5.64 173 LEU A CA 1
ATOM 1414 C C . LEU A 1 185 ? 10.129 5.782 51.018 1.00 5.83 173 LEU A C 1
ATOM 1415 O O . LEU A 1 185 ? 9.592 5.767 52.138 1.00 4.89 173 LEU A O 1
ATOM 1420 N N . PHE A 1 186 ? 10.599 4.696 50.414 1.00 5.58 174 PHE A N 1
ATOM 1421 C CA . PHE A 1 186 ? 10.477 3.388 51.035 1.00 7.33 174 PHE A CA 1
ATOM 1422 C C . PHE A 1 186 ? 11.364 3.205 52.268 1.00 8.98 174 PHE A C 1
ATOM 1423 O O . PHE A 1 186 ? 10.993 2.449 53.160 1.00 9.91 174 PHE A O 1
ATOM 1431 N N . GLU A 1 187 ? 12.469 3.942 52.358 1.00 9.56 175 GLU A N 1
ATOM 1432 C CA . GLU A 1 187 ? 13.295 3.909 53.570 1.00 11.04 175 GLU A CA 1
ATOM 1433 C C . GLU A 1 187 ? 12.706 4.729 54.710 1.00 10.77 175 GLU A C 1
ATOM 1434 O O . GLU A 1 187 ? 12.840 4.366 55.859 1.00 11.13 175 GLU A O 1
ATOM 1440 N N . GLU A 1 188 ? 12.028 5.822 54.386 1.00 10.98 176 GLU A N 1
ATOM 1441 C CA . GLU A 1 188 ? 11.617 6.794 55.400 1.00 11.35 176 GLU A CA 1
ATOM 1442 C C . GLU A 1 188 ? 10.153 6.878 55.797 1.00 11.89 176 GLU A C 1
ATOM 1443 O O . GLU A 1 188 ? 9.846 7.163 56.945 1.00 10.98 176 GLU A O 1
ATOM 1449 N N . GLU A 1 189 ? 9.257 6.690 54.843 1.00 12.83 177 GLU A N 1
ATOM 1450 C CA . GLU A 1 189 ? 7.856 6.924 55.099 1.00 14.05 177 GLU A CA 1
ATOM 1451 C C . GLU A 1 189 ? 7.277 5.710 55.789 1.00 15.15 177 GLU A C 1
ATOM 1452 O O . GLU A 1 189 ? 7.247 4.633 55.192 1.00 15.32 177 GLU A O 1
ATOM 1458 N N . LYS A 1 190 ? 6.833 5.897 57.033 1.00 16.26 178 LYS A N 1
ATOM 1459 C CA . LYS A 1 190 ? 6.228 4.807 57.812 1.00 18.13 178 LYS A CA 1
ATOM 1460 C C . LYS A 1 190 ? 4.691 4.767 57.669 1.00 17.62 178 LYS A C 1
ATOM 1461 O O . LYS A 1 190 ? 4.078 3.748 57.949 1.00 18.50 178 LYS A O 1
ATOM 1467 N N . ASP A 1 191 ? 4.084 5.858 57.214 1.00 17.29 179 ASP A N 1
ATOM 1468 C CA . ASP A 1 191 ? 2.623 5.912 56.978 1.00 16.45 179 ASP A CA 1
ATOM 1469 C C . ASP A 1 191 ? 2.351 5.345 55.564 1.00 15.16 179 ASP A C 1
ATOM 1470 O O . ASP A 1 191 ? 2.575 6.009 54.543 1.00 13.18 179 ASP A O 1
ATOM 1475 N N . CYS A 1 192 ? 1.900 4.096 55.525 1.00 14.21 180 CYS A N 1
ATOM 1476 C CA A CYS A 1 192 ? 1.701 3.412 54.271 0.67 14.76 180 CYS A CA 1
ATOM 1477 C CA B CYS A 1 192 ? 1.685 3.386 54.274 0.33 14.48 180 CYS A CA 1
ATOM 1478 C C . CYS A 1 192 ? 0.667 4.056 53.363 1.00 13.66 180 CYS A C 1
ATOM 1479 O O . CYS A 1 192 ? 0.807 4.011 52.163 1.00 13.15 180 CYS A O 1
ATOM 1484 N N . ILE A 1 193 ? -0.352 4.652 53.941 1.00 12.84 181 ILE A N 1
ATOM 1485 C CA . ILE A 1 193 ? -1.359 5.309 53.138 1.00 12.73 181 ILE A CA 1
ATOM 1486 C C . ILE A 1 193 ? -0.744 6.550 52.451 1.00 10.99 181 ILE A C 1
ATOM 1487 O O . ILE A 1 193 ? -0.915 6.702 51.267 1.00 10.15 181 ILE A O 1
ATOM 1492 N N . GLU A 1 194 ? 0.026 7.389 53.151 1.00 11.30 182 GLU A N 1
ATOM 1493 C CA . GLU A 1 194 ? 0.674 8.538 52.452 1.00 11.55 182 GLU A CA 1
ATOM 1494 C C . GLU A 1 194 ? 1.674 8.060 51.379 1.00 9.83 182 GLU A C 1
ATOM 1495 O O . GLU A 1 194 ? 1.777 8.672 50.311 1.00 8.13 182 GLU A O 1
ATOM 1501 N N . LEU A 1 195 ? 2.387 6.968 51.659 1.00 8.08 183 LEU A N 1
ATOM 1502 C CA . LEU A 1 195 ? 3.332 6.417 50.695 1.00 7.84 183 LEU A CA 1
ATOM 1503 C C . LEU A 1 195 ? 2.651 6.032 49.383 1.00 7.27 183 LEU A C 1
ATOM 1504 O O . LEU A 1 195 ? 3.151 6.362 48.272 1.00 7.43 183 LEU A O 1
ATOM 1509 N N . ILE A 1 196 ? 1.507 5.368 49.500 1.00 6.91 184 ILE A N 1
ATOM 1510 C CA . ILE A 1 196 ? 0.753 4.943 48.331 1.00 7.24 184 ILE A CA 1
ATOM 1511 C C . ILE A 1 196 ? 0.356 6.139 47.494 1.00 6.99 184 ILE A C 1
ATOM 1512 O O . ILE A 1 196 ? 0.564 6.123 46.282 1.00 8.07 184 ILE A O 1
ATOM 1517 N N . LYS A 1 197 ? -0.182 7.181 48.131 1.00 5.86 185 LYS A N 1
ATOM 1518 C CA . LYS A 1 197 ? -0.622 8.376 47.401 1.00 5.86 185 LYS A CA 1
ATOM 1519 C C . LYS A 1 197 ? 0.477 8.960 46.522 1.00 6.43 185 LYS A C 1
ATOM 1520 O O . LYS A 1 197 ? 0.287 9.168 45.309 1.00 5.79 185 LYS A O 1
ATOM 1526 N N . ILE A 1 198 ? 1.634 9.232 47.136 1.00 6.78 186 ILE A N 1
ATOM 1527 C CA . ILE A 1 198 ? 2.694 9.903 46.413 1.00 6.94 186 ILE A CA 1
ATOM 1528 C C . ILE A 1 198 ? 3.394 8.973 45.435 1.00 6.89 186 ILE A C 1
ATOM 1529 O O . ILE A 1 198 ? 3.780 9.407 44.383 1.00 6.46 186 ILE A O 1
ATOM 1534 N N . LYS A 1 199 ? 3.498 7.689 45.752 1.00 7.64 187 LYS A N 1
ATOM 1535 C CA . LYS A 1 199 ? 4.057 6.700 44.817 1.00 9.20 187 LYS A CA 1
ATOM 1536 C C . LYS A 1 199 ? 3.272 6.674 43.483 1.00 8.36 187 LYS A C 1
ATOM 1537 O O . LYS A 1 199 ? 3.860 6.686 42.416 1.00 7.33 187 LYS A O 1
ATOM 1543 N N . GLU A 1 200 ? 1.952 6.655 43.553 1.00 8.37 188 GLU A N 1
ATOM 1544 C CA . GLU A 1 200 ? 1.110 6.612 42.365 1.00 10.10 188 GLU A CA 1
ATOM 1545 C C . GLU A 1 200 ? 1.226 7.898 41.524 1.00 8.57 188 GLU A C 1
ATOM 1546 O O . GLU A 1 200 ? 1.209 7.833 40.302 1.00 8.36 188 GLU A O 1
ATOM 1552 N N . ILE A 1 201 ? 1.348 9.049 42.179 1.00 7.29 189 ILE A N 1
ATOM 1553 C CA . ILE A 1 201 ? 1.450 10.318 41.466 1.00 6.18 189 ILE A CA 1
ATOM 1554 C C . ILE A 1 201 ? 2.834 10.378 40.788 1.00 6.26 189 ILE A C 1
ATOM 1555 O O . ILE A 1 201 ? 2.948 10.699 39.603 1.00 5.59 189 ILE A O 1
ATOM 1560 N N . MET A 1 202 ? 3.866 10.063 41.552 1.00 6.08 190 MET A N 1
ATOM 1561 C CA . MET A 1 202 ? 5.221 10.104 41.044 1.00 6.95 190 MET A CA 1
ATOM 1562 C C . MET A 1 202 ? 5.408 9.124 39.881 1.00 7.00 190 MET A C 1
ATOM 1563 O O . MET A 1 202 ? 6.071 9.475 38.875 1.00 6.56 190 MET A O 1
ATOM 1568 N N . HIS A 1 203 ? 4.786 7.947 39.986 1.00 6.19 191 HIS A N 1
ATOM 1569 C CA . HIS A 1 203 ? 4.857 6.958 38.899 1.00 7.11 191 HIS A CA 1
ATOM 1570 C C . HIS A 1 203 ? 4.243 7.517 37.619 1.00 5.93 191 HIS A C 1
ATOM 1571 O O . HIS A 1 203 ? 4.804 7.381 36.538 1.00 4.71 191 HIS A O 1
ATOM 1578 N N . GLU A 1 204 ? 3.098 8.185 37.734 1.00 6.05 192 GLU A N 1
ATOM 1579 C CA . GLU A 1 204 ? 2.464 8.781 36.560 1.00 6.48 192 GLU A CA 1
ATOM 1580 C C . GLU A 1 204 ? 3.350 9.869 35.982 1.00 6.00 192 GLU A C 1
ATOM 1581 O O . GLU A 1 204 ? 3.469 10.000 34.759 1.00 5.67 192 GLU A O 1
ATOM 1587 N N . LEU A 1 205 ? 3.963 10.664 36.854 1.00 5.54 193 LEU A N 1
ATOM 1588 C CA . LEU A 1 205 ? 4.864 11.725 36.373 1.00 5.37 193 LEU A CA 1
ATOM 1589 C C . LEU A 1 205 ? 6.050 11.133 35.606 1.00 5.99 193 LEU A C 1
ATOM 1590 O O . LEU A 1 205 ? 6.396 11.627 34.550 1.00 5.11 193 LEU A O 1
ATOM 1595 N N . GLU A 1 206 ? 6.672 10.077 36.124 1.00 7.41 194 GLU A N 1
ATOM 1596 C CA . GLU A 1 206 ? 7.826 9.467 35.414 1.00 8.74 194 GLU A CA 1
ATOM 1597 C C . GLU A 1 206 ? 7.413 8.784 34.096 1.00 8.57 194 GLU A C 1
ATOM 1598 O O . GLU A 1 206 ? 8.160 8.831 33.139 1.00 8.33 194 GLU A O 1
ATOM 1604 N N . LYS A 1 207 ? 6.217 8.194 34.025 1.00 8.17 195 LYS A N 1
ATOM 1605 C CA . LYS A 1 207 ? 5.725 7.630 32.783 1.00 9.33 195 LYS A CA 1
ATOM 1606 C C . LYS A 1 207 ? 5.552 8.748 31.734 1.00 8.45 195 LYS A C 1
ATOM 1607 O O . LYS A 1 207 ? 5.790 8.511 30.547 1.00 9.29 195 LYS A O 1
ATOM 1613 N N . THR A 1 208 ? 5.086 9.926 32.177 1.00 6.70 196 THR A N 1
ATOM 1614 C CA . THR A 1 208 ? 4.878 11.093 31.301 1.00 6.03 196 THR A CA 1
ATOM 1615 C C . THR A 1 208 ? 6.194 11.572 30.703 1.00 6.29 196 THR A C 1
ATOM 1616 O O . THR A 1 208 ? 6.272 11.815 29.479 1.00 5.07 196 THR A O 1
ATOM 1620 N N . THR A 1 209 ? 7.226 11.721 31.551 1.00 6.19 197 THR A N 1
ATOM 1621 C CA . THR A 1 209 ? 8.544 12.108 31.043 1.00 6.23 197 THR A CA 1
ATOM 1622 C C . THR A 1 209 ? 9.085 11.063 30.043 1.00 6.86 197 THR A C 1
ATOM 1623 O O . THR A 1 209 ? 9.763 11.421 29.052 1.00 4.97 197 THR A O 1
ATOM 1627 N N . ASP A 1 210 ? 8.783 9.783 30.284 1.00 7.74 198 ASP A N 1
ATOM 1628 C CA . ASP A 1 210 ? 9.246 8.742 29.355 1.00 10.08 198 ASP A CA 1
ATOM 1629 C C . ASP A 1 210 ? 8.490 8.819 28.008 1.00 8.97 198 ASP A C 1
ATOM 1630 O O . ASP A 1 210 ? 9.090 8.674 26.945 1.00 7.05 198 ASP A O 1
ATOM 1635 N N . ALA A 1 211 ? 7.178 9.046 28.076 1.00 7.73 199 ALA A N 1
ATOM 1636 C CA . ALA A 1 211 ? 6.348 9.225 26.874 1.00 8.51 199 ALA A CA 1
ATOM 1637 C C . ALA A 1 211 ? 6.893 10.370 26.039 1.00 8.50 199 ALA A C 1
ATOM 1638 O O . ALA A 1 211 ? 6.959 10.259 24.809 1.00 9.30 199 ALA A O 1
ATOM 1640 N N . ALA A 1 212 ? 7.318 11.457 26.684 1.00 8.85 200 ALA A N 1
ATOM 1641 C CA . ALA A 1 212 ? 7.835 12.616 25.937 1.00 9.50 200 ALA A CA 1
ATOM 1642 C C . ALA A 1 212 ? 9.147 12.265 25.227 1.00 9.80 200 ALA A C 1
ATOM 1643 O O . ALA A 1 212 ? 9.368 12.707 24.114 1.00 8.94 200 ALA A O 1
ATOM 1645 N N . GLU A 1 213 ? 9.992 11.457 25.869 1.00 10.06 201 GLU A N 1
ATOM 1646 C CA A GLU A 1 213 ? 11.230 11.003 25.256 0.33 10.47 201 GLU A CA 1
ATOM 1647 C CA B GLU A 1 213 ? 11.235 10.970 25.247 0.67 10.81 201 GLU A CA 1
ATOM 1648 C C . GLU A 1 213 ? 10.910 10.115 24.035 1.00 11.02 201 GLU A C 1
ATOM 1649 O O . GLU A 1 213 ? 11.631 10.151 23.045 1.00 11.67 201 GLU A O 1
ATOM 1660 N N . HIS A 1 214 ? 9.831 9.337 24.085 1.00 11.27 202 HIS A N 1
ATOM 1661 C CA A HIS A 1 214 ? 9.449 8.507 22.920 0.50 11.85 202 HIS A CA 1
ATOM 1662 C CA B HIS A 1 214 ? 9.469 8.526 22.922 0.50 12.32 202 HIS A CA 1
ATOM 1663 C C . HIS A 1 214 ? 9.157 9.390 21.688 1.00 12.06 202 HIS A C 1
ATOM 1664 O O . HIS A 1 214 ? 9.437 8.986 20.548 1.00 11.56 202 HIS A O 1
ATOM 1677 N N . VAL A 1 215 ? 8.640 10.608 21.899 1.00 11.06 203 VAL A N 1
ATOM 1678 C CA . VAL A 1 215 ? 8.419 11.532 20.776 1.00 10.74 203 VAL A CA 1
ATOM 1679 C C . VAL A 1 215 ? 9.809 11.808 20.149 1.00 10.50 203 VAL A C 1
ATOM 1680 O O . VAL A 1 215 ? 9.983 11.789 18.930 1.00 10.10 203 VAL A O 1
ATOM 1684 N N . GLY A 1 216 ? 10.802 12.072 20.993 1.00 10.27 204 GLY A N 1
ATOM 1685 C CA . GLY A 1 216 ? 12.156 12.320 20.512 1.00 10.58 204 GLY A CA 1
ATOM 1686 C C . GLY A 1 216 ? 12.724 11.127 19.733 1.00 10.56 204 GLY A C 1
ATOM 1687 O O . GLY A 1 216 ? 13.431 11.283 18.725 1.00 10.23 204 GLY A O 1
ATOM 1688 N N . LYS A 1 217 ? 12.390 9.933 20.192 1.00 11.05 205 LYS A N 1
ATOM 1689 C CA A LYS A 1 217 ? 12.870 8.719 19.556 0.50 11.73 205 LYS A CA 1
ATOM 1690 C CA B LYS A 1 217 ? 12.851 8.709 19.547 0.50 11.63 205 LYS A CA 1
ATOM 1691 C C . LYS A 1 217 ? 12.263 8.594 18.147 1.00 11.27 205 LYS A C 1
ATOM 1692 O O . LYS A 1 217 ? 12.950 8.181 17.201 1.00 11.22 205 LYS A O 1
ATOM 1703 N N . ILE A 1 218 ? 10.985 8.933 18.008 1.00 10.60 206 ILE A N 1
ATOM 1704 C CA . ILE A 1 218 ? 10.336 8.898 16.691 1.00 10.15 206 ILE A CA 1
ATOM 1705 C C . ILE A 1 218 ? 11.012 9.910 15.755 1.00 10.18 206 ILE A C 1
ATOM 1706 O O . ILE A 1 218 ? 11.300 9.627 14.591 1.00 9.77 206 ILE A O 1
ATOM 1711 N N . LEU A 1 219 ? 11.270 11.100 16.266 1.00 10.93 207 LEU A N 1
ATOM 1712 C CA . LEU A 1 219 ? 11.938 12.150 15.468 1.00 10.85 207 LEU A CA 1
ATOM 1713 C C . LEU A 1 219 ? 13.359 11.783 15.058 1.00 11.35 207 LEU A C 1
ATOM 1714 O O . LEU A 1 219 ? 13.788 12.069 13.923 1.00 9.53 207 LEU A O 1
ATOM 1719 N N . LYS A 1 220 ? 14.096 11.165 15.987 1.00 12.48 208 LYS A N 1
ATOM 1720 C CA . LYS A 1 220 ? 15.458 10.768 15.724 1.00 13.23 208 LYS A CA 1
ATOM 1721 C C . LYS A 1 220 ? 15.494 9.785 14.557 1.00 12.83 208 LYS A C 1
ATOM 1722 O O . LYS A 1 220 ? 16.335 9.894 13.659 1.00 12.18 208 LYS A O 1
ATOM 1728 N N . ASN A 1 221 ? 14.569 8.819 14.587 1.00 11.94 209 ASN A N 1
ATOM 1729 C CA . ASN A 1 221 ? 14.496 7.788 13.567 1.00 11.13 209 ASN A CA 1
ATOM 1730 C C . ASN A 1 221 ? 13.917 8.267 12.240 1.00 11.24 209 ASN A C 1
ATOM 1731 O O . ASN A 1 221 ? 14.217 7.697 11.203 1.00 10.53 209 ASN A O 1
ATOM 1736 N N . LEU A 1 222 ? 13.139 9.343 12.286 1.00 11.07 210 LEU A N 1
ATOM 1737 C CA . LEU A 1 222 ? 12.664 10.007 11.100 1.00 12.20 210 LEU A CA 1
ATOM 1738 C C . LEU A 1 222 ? 13.886 10.535 10.334 1.00 12.14 210 LEU A C 1
ATOM 1739 O O . LEU A 1 222 ? 14.002 10.356 9.113 1.00 11.60 210 LEU A O 1
ATOM 1744 N N . ILE A 1 223 ? 14.800 11.170 11.057 1.00 11.94 211 ILE A N 1
ATOM 1745 C CA . ILE A 1 223 ? 16.050 11.651 10.469 1.00 12.26 211 ILE A CA 1
ATOM 1746 C C . ILE A 1 223 ? 16.787 10.480 9.807 1.00 12.87 211 ILE A C 1
ATOM 1747 O O . ILE A 1 223 ? 17.161 10.552 8.629 1.00 13.32 211 ILE A O 1
ATOM 1752 N N . VAL A 1 224 ? 16.964 9.387 10.544 1.00 13.01 212 VAL A N 1
ATOM 1753 C CA . VAL A 1 224 ? 17.618 8.197 9.987 1.00 13.13 212 VAL A CA 1
ATOM 1754 C C . VAL A 1 224 ? 16.941 7.701 8.682 1.00 13.91 212 VAL A C 1
ATOM 1755 O O . VAL A 1 224 ? 17.624 7.452 7.686 1.00 13.80 212 VAL A O 1
ATOM 1759 N N . LYS A 1 225 ? 15.612 7.573 8.687 1.00 14.61 213 LYS A N 1
ATOM 1760 C CA . LYS A 1 225 ? 14.888 7.043 7.529 1.00 15.48 213 LYS A CA 1
ATOM 1761 C C . LYS A 1 225 ? 15.126 7.876 6.265 1.00 16.37 213 LYS A C 1
ATOM 1762 O O . LYS A 1 225 ? 15.249 7.327 5.169 1.00 16.53 213 LYS A O 1
ATOM 1768 N N . TYR A 1 226 ? 15.185 9.189 6.427 1.00 17.07 214 TYR A N 1
ATOM 1769 C CA . TYR A 1 226 ? 15.378 10.099 5.307 1.00 18.56 214 TYR A CA 1
ATOM 1770 C C . TYR A 1 226 ? 16.852 10.455 5.062 1.00 20.48 214 TYR A C 1
ATOM 1771 O O . TYR A 1 226 ? 17.142 11.250 4.179 1.00 21.17 214 TYR A O 1
ATOM 1780 N N . SER A 1 227 ? 17.784 9.819 5.778 1.00 22.20 215 SER A N 1
ATOM 1781 C CA . SER A 1 227 ? 19.224 10.112 5.585 1.00 23.76 215 SER A CA 1
ATOM 1782 C C . SER A 1 227 ? 19.829 9.448 4.339 1.00 24.73 215 SER A C 1
ATOM 1783 O O . SER A 1 227 ? 19.229 8.591 3.653 1.00 25.35 215 SER A O 1
#

Nearest PDB structures (foldseek):
  3l39-assembly1_A  TM=1.005E+00  e=6.200E-27  Bacteroides thetaiotaomicron VPI-5482
  2olt-assembly2_A  TM=8.415E-01  e=3.381E-06  Shewanella oneidensis MR-1
  2olt-assembly1_C  TM=7.862E-01  e=1.690E-06  Shewanella oneidensis MR-1
  2iiu-assembly1_A  TM=8.169E-01  e=4.894E-06  Shewanella oneidensis
  2olt-assembly1_B  TM=8.451E-01  e=8.925E-06  Shewanella oneidensis MR-1

CATH classification: 1.20.58.220

Secondary structure (DSSP, 8-state):
---------HHHHHHHHHHHHHHHHHHHHHHTT--SHHHHHHHHHHHHHHHHHHHHHHHHHHHHHHH-S--SS-HHHHHHHHHHHHHHHHHHHHHHHHHHHH--SS--HHHHHHHHHHHHHHHHHHHHHTTTTTTTT--HHHHHHHHHHHHHHHHHHHHHHHHHHHHHHH---HHHHHHHHHHHHHHHHHHHHHHHHHHHHHHHHHHH-